Protein AF-A0A848KHQ2-F1 (afdb_monomer_lite)

Organism: NCBI:txid2584121

Foldseek 3Di:
DDDDDPVVVVVVVVVVVQCVQCLLQCNDDDPVVLVVLVLSLVSNQCVQLLVLLVVDDLVLLLVLLLVLLCVLCVVLVNCPDPQCVQQSVCSVVVHQGDPPLNDLVRLVVVVVVVPVPDDPDPADPPDDDDPVLFRPLQPDDDNSSSLSSQSSVQSNPPRSSSSNSSNLVSSLNSCGRCSVVVSVVSCVVSVGD

Structure (mmCIF, N/CA/C/O backbone):
data_AF-A0A848KHQ2-F1
#
_entry.id   AF-A0A848KHQ2-F1
#
loop_
_atom_site.group_PDB
_atom_site.id
_atom_site.type_symbol
_atom_site.label_atom_id
_atom_site.label_alt_id
_atom_site.label_comp_id
_atom_site.label_asym_id
_atom_site.label_entity_id
_atom_site.label_seq_id
_atom_site.pdbx_PDB_ins_code
_atom_site.Cartn_x
_atom_site.Cartn_y
_atom_site.Cartn_z
_atom_site.occupancy
_atom_site.B_iso_or_equiv
_atom_site.auth_seq_id
_atom_site.auth_comp_id
_atom_site.auth_asym_id
_atom_site.auth_atom_id
_atom_site.pdbx_PDB_model_num
ATOM 1 N N . MET A 1 1 ? -36.680 37.387 29.380 1.00 43.09 1 MET A N 1
ATOM 2 C CA . MET A 1 1 ? -37.104 36.031 28.967 1.00 43.09 1 MET A CA 1
ATOM 3 C C . MET A 1 1 ? -36.350 35.675 27.693 1.00 43.09 1 MET A C 1
ATOM 5 O O . MET A 1 1 ? -36.803 36.026 26.616 1.00 43.09 1 MET A O 1
ATOM 9 N N . GLY A 1 2 ? -35.156 35.090 27.813 1.00 53.41 2 GLY A N 1
ATOM 10 C CA . GLY A 1 2 ? -34.317 34.770 26.655 1.00 53.41 2 GLY A CA 1
ATOM 11 C C . GLY A 1 2 ? -32.887 34.429 27.054 1.00 53.41 2 GLY A C 1
ATOM 12 O O . GLY A 1 2 ? -32.019 35.261 26.874 1.00 53.41 2 GLY A O 1
ATOM 13 N N . GLU A 1 3 ? -32.649 33.242 27.623 1.00 48.84 3 GLU A N 1
ATOM 14 C CA . GLU A 1 3 ? -31.270 32.810 27.939 1.00 48.84 3 GLU A CA 1
ATOM 15 C C . GLU A 1 3 ? -31.069 31.280 27.998 1.00 48.84 3 GLU A C 1
ATOM 17 O O . GLU A 1 3 ? -30.167 30.778 28.654 1.00 48.84 3 GLU A O 1
ATOM 22 N N . HIS A 1 4 ? -31.893 30.496 27.289 1.00 51.88 4 HIS A N 1
ATOM 23 C CA . HIS A 1 4 ? -31.751 29.026 27.259 1.00 51.88 4 HIS A CA 1
ATOM 24 C C . HIS A 1 4 ? -31.612 28.414 25.853 1.00 51.88 4 HIS A C 1
ATOM 26 O O . HIS A 1 4 ? -31.552 27.196 25.715 1.00 51.88 4 HIS A O 1
ATOM 32 N N . ALA A 1 5 ? -31.524 29.227 24.793 1.00 56.41 5 ALA A N 1
ATOM 33 C CA . ALA A 1 5 ? -31.551 28.736 23.408 1.00 56.41 5 ALA A CA 1
ATOM 34 C C . ALA A 1 5 ? -30.165 28.504 22.760 1.00 56.41 5 ALA A C 1
ATOM 36 O O . ALA A 1 5 ? -30.093 27.927 21.676 1.00 56.41 5 ALA A O 1
ATOM 37 N N . GLU A 1 6 ? -29.064 28.944 23.377 1.00 54.50 6 GLU A N 1
ATOM 38 C CA . GLU A 1 6 ? -27.699 28.806 22.833 1.00 54.50 6 GLU A CA 1
ATOM 39 C C . GLU A 1 6 ? -26.981 27.472 23.126 1.00 54.50 6 GLU A C 1
ATOM 41 O O . GLU A 1 6 ? -26.401 26.920 22.184 1.00 54.50 6 GLU A O 1
ATOM 46 N N . PRO A 1 7 ? -27.040 26.861 24.330 1.00 58.19 7 PRO A N 1
ATOM 47 C CA . PRO A 1 7 ? -26.297 25.620 24.588 1.00 58.19 7 PRO A CA 1
ATOM 48 C C . PRO A 1 7 ? -26.849 24.421 23.799 1.00 58.19 7 PRO A C 1
ATOM 50 O O . PRO A 1 7 ? -26.082 23.569 23.353 1.00 58.19 7 PRO A O 1
ATOM 53 N N . ALA A 1 8 ? -28.164 24.389 23.555 1.00 63.47 8 ALA A N 1
ATOM 54 C CA . ALA A 1 8 ? -28.823 23.334 22.783 1.00 63.47 8 ALA A CA 1
ATOM 55 C C . ALA A 1 8 ? -28.500 23.390 21.278 1.00 63.47 8 ALA A C 1
ATOM 57 O O . ALA A 1 8 ? -28.444 22.357 20.618 1.00 63.47 8 ALA A O 1
ATOM 58 N N . ARG A 1 9 ? -28.248 24.583 20.719 1.00 62.44 9 ARG A N 1
ATOM 59 C CA . ARG A 1 9 ? -27.838 24.716 19.310 1.00 62.44 9 ARG A CA 1
ATOM 60 C C . ARG A 1 9 ? -26.386 24.297 19.114 1.00 62.44 9 ARG A C 1
ATOM 62 O O . ARG A 1 9 ? -26.091 23.585 18.161 1.00 62.44 9 ARG A O 1
ATOM 69 N N . ILE A 1 10 ? -25.488 24.685 20.023 1.00 69.56 10 ILE A N 1
ATOM 70 C CA . ILE A 1 10 ? -24.070 24.290 19.966 1.00 69.56 10 ILE A CA 1
ATOM 71 C C . ILE A 1 10 ? -23.919 22.770 20.131 1.00 69.56 10 ILE A C 1
ATOM 73 O O . ILE A 1 10 ? -23.110 22.163 19.426 1.00 69.56 10 ILE A O 1
ATOM 77 N N . SER A 1 11 ? -24.705 22.136 21.011 1.00 73.19 11 SER A N 1
ATOM 78 C CA . SER A 1 11 ? -24.683 20.676 21.169 1.00 73.19 11 SER A CA 1
ATOM 79 C C . SER A 1 11 ? -25.210 19.944 19.930 1.00 73.19 11 SER A C 1
ATOM 81 O O . SER A 1 11 ? -24.589 18.969 19.511 1.00 73.19 11 SER A O 1
ATOM 83 N N . ASP A 1 12 ? -26.270 20.443 19.285 1.00 81.06 12 ASP A N 1
ATOM 84 C CA . ASP A 1 12 ? -26.815 19.867 18.047 1.00 81.06 12 ASP A CA 1
ATOM 85 C C . ASP A 1 12 ? -25.842 20.029 16.863 1.00 81.06 12 ASP A C 1
ATOM 87 O O . ASP A 1 12 ? -25.603 19.085 16.111 1.00 81.06 12 ASP A O 1
ATOM 91 N N . PHE A 1 13 ? -25.168 21.180 16.734 1.00 69.25 13 PHE A N 1
ATOM 92 C CA . PHE A 1 13 ? -24.109 21.354 15.731 1.00 69.25 13 PHE A CA 1
ATOM 93 C C . PHE A 1 13 ? -22.936 20.397 15.950 1.00 69.25 13 PHE A C 1
ATOM 95 O O . PHE A 1 13 ? -22.465 19.791 14.987 1.00 69.25 13 PHE A O 1
ATOM 102 N N . ARG A 1 14 ? -22.487 20.220 17.198 1.00 78.31 14 ARG A N 1
ATOM 103 C CA . ARG A 1 14 ? -21.423 19.261 17.536 1.00 78.31 14 ARG A CA 1
ATOM 104 C C . ARG A 1 14 ? -21.853 17.822 17.267 1.00 78.31 14 ARG A C 1
ATOM 106 O O . ARG A 1 14 ? -21.082 17.070 16.683 1.00 78.31 14 ARG A O 1
ATOM 113 N N . ALA A 1 15 ? -23.084 17.457 17.617 1.00 78.69 15 ALA A N 1
ATOM 114 C CA . ALA A 1 15 ? -23.627 16.128 17.351 1.00 78.69 15 ALA A CA 1
ATOM 115 C C . ALA A 1 15 ? -23.717 15.841 15.844 1.00 78.69 15 ALA A C 1
ATOM 117 O O . ALA A 1 15 ? -23.312 14.771 15.390 1.00 78.69 15 ALA A O 1
ATOM 118 N N . ARG A 1 16 ? -24.176 16.814 15.046 1.00 79.88 16 ARG A N 1
ATOM 119 C CA . ARG A 1 16 ? -24.225 16.706 13.579 1.00 79.88 16 ARG A CA 1
ATOM 120 C C . ARG A 1 16 ? -22.834 16.665 12.953 1.00 79.88 16 ARG A C 1
ATOM 122 O O . ARG A 1 16 ? -22.634 15.916 12.000 1.00 79.88 16 ARG A O 1
ATOM 129 N N . ALA A 1 17 ? -21.882 17.440 13.470 1.00 75.75 17 ALA A N 1
ATOM 130 C CA . ALA A 1 17 ? -20.492 17.401 13.026 1.00 75.75 17 ALA A CA 1
ATOM 131 C C . ALA A 1 17 ? -19.865 16.029 13.308 1.00 75.75 17 ALA A C 1
ATOM 133 O O . ALA A 1 17 ? -19.363 15.403 12.382 1.00 75.75 17 ALA A O 1
ATOM 134 N N . ALA A 1 18 ? -20.015 15.507 14.529 1.00 76.38 18 ALA A N 1
ATOM 135 C CA . ALA A 1 18 ? -19.530 14.180 14.904 1.00 76.38 18 ALA A CA 1
ATOM 136 C C . ALA A 1 18 ? -20.212 13.054 14.106 1.00 76.38 18 ALA A C 1
ATOM 138 O O . ALA A 1 18 ? -19.581 12.066 13.745 1.00 76.38 18 ALA A O 1
ATOM 139 N N . ALA A 1 19 ? -21.506 13.184 13.794 1.00 78.94 19 ALA A N 1
ATOM 140 C CA . ALA A 1 19 ? -22.206 12.226 12.938 1.00 78.94 19 ALA A CA 1
ATOM 141 C C . ALA A 1 19 ? -21.676 12.243 11.495 1.00 78.94 19 ALA A C 1
ATOM 143 O O . ALA A 1 19 ? -21.470 11.182 10.910 1.00 78.94 19 ALA A O 1
ATOM 144 N N . ARG A 1 20 ? -21.417 13.431 10.931 1.00 78.19 20 ARG A N 1
ATOM 145 C CA . ARG A 1 20 ? -20.797 13.574 9.602 1.00 78.19 20 ARG A CA 1
ATOM 146 C C . ARG A 1 20 ? -19.378 13.028 9.578 1.00 78.19 20 ARG A C 1
ATOM 148 O O . ARG A 1 20 ? -19.001 12.380 8.610 1.00 78.19 20 ARG A O 1
ATOM 155 N N . GLU A 1 21 ? -18.617 13.277 10.635 1.00 80.06 21 GLU A N 1
ATOM 156 C CA . GLU A 1 21 ? -17.250 12.792 10.756 1.00 80.06 21 GLU A CA 1
ATOM 157 C C . GLU A 1 21 ? -17.229 11.265 10.819 1.00 80.06 21 GLU A C 1
ATOM 159 O O . GLU A 1 21 ? -16.597 10.643 9.974 1.00 80.06 21 GLU A O 1
ATOM 164 N N . ARG A 1 22 ? -18.027 10.641 11.695 1.00 82.19 22 ARG A N 1
ATOM 165 C CA . ARG A 1 22 ? -18.172 9.175 11.719 1.00 82.19 22 ARG A CA 1
ATOM 166 C C . ARG A 1 22 ? -18.609 8.617 10.368 1.00 82.19 22 ARG A C 1
ATOM 168 O O . ARG A 1 22 ? -18.031 7.643 9.903 1.00 82.19 22 ARG A O 1
ATOM 175 N N . ALA A 1 23 ? -19.568 9.251 9.692 1.00 80.31 23 ALA A N 1
ATOM 176 C CA . ALA A 1 23 ? -19.987 8.829 8.355 1.00 80.31 23 ALA A CA 1
ATOM 177 C C . ALA A 1 23 ? -18.839 8.886 7.327 1.00 80.31 23 ALA A C 1
ATOM 179 O O . ALA A 1 23 ? -18.709 7.974 6.513 1.00 80.31 23 ALA A O 1
ATOM 180 N N . ALA A 1 24 ? -17.972 9.901 7.391 1.00 83.31 24 ALA A N 1
ATOM 181 C CA . ALA A 1 24 ? -16.784 10.006 6.540 1.00 83.31 24 ALA A CA 1
ATOM 182 C C . ALA A 1 24 ? -15.707 8.948 6.856 1.00 83.31 24 ALA A C 1
ATOM 184 O O . ALA A 1 24 ? -14.841 8.699 6.028 1.00 83.31 24 ALA A O 1
ATOM 185 N N . TRP A 1 25 ? -15.774 8.311 8.026 1.00 87.25 25 TRP A N 1
ATOM 186 C CA . TRP A 1 25 ? -14.885 7.229 8.467 1.00 87.25 25 TRP A CA 1
ATOM 187 C C . TRP A 1 25 ? -15.542 5.841 8.404 1.00 87.25 25 TRP A C 1
ATO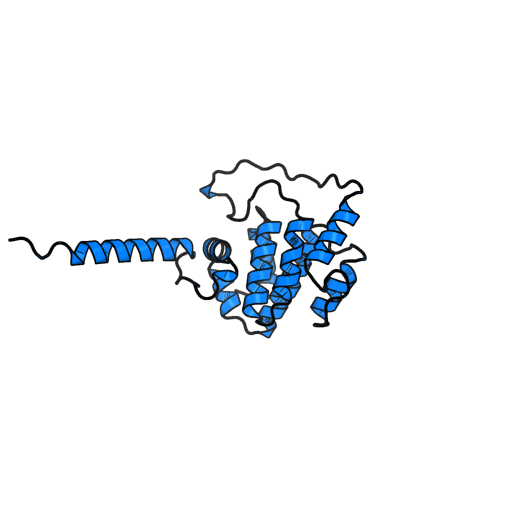M 189 O O . TRP A 1 25 ? -15.118 4.926 9.111 1.00 87.25 25 TRP A O 1
ATOM 199 N N . GLY A 1 26 ? -16.592 5.682 7.590 1.00 84.00 26 GLY A N 1
ATOM 200 C CA . GLY A 1 26 ? -17.283 4.399 7.411 1.00 84.00 26 GLY A CA 1
ATOM 201 C C . GLY A 1 26 ? -18.193 4.008 8.581 1.00 84.00 26 GLY A C 1
ATOM 202 O O . GLY A 1 26 ? -18.521 2.841 8.749 1.00 84.00 26 GLY A O 1
ATOM 203 N N . GLY A 1 27 ? -18.594 4.973 9.414 1.00 83.19 27 GLY A N 1
ATOM 204 C CA . GLY A 1 27 ? -19.487 4.787 10.564 1.00 83.19 27 GLY A CA 1
ATOM 205 C C . GLY A 1 27 ? -18.777 4.549 11.901 1.00 83.19 27 GLY A C 1
ATOM 206 O O . GLY A 1 27 ? -19.425 4.647 12.945 1.00 83.19 27 GLY A O 1
ATOM 207 N N . GLY A 1 28 ? -17.467 4.284 11.883 1.00 82.62 28 GLY A N 1
ATOM 208 C CA . GLY A 1 28 ? -16.641 4.087 13.077 1.00 82.62 28 GLY A CA 1
ATOM 209 C C . GLY A 1 28 ? -16.068 5.380 13.662 1.00 82.62 28 GLY A C 1
ATOM 210 O O . GLY A 1 28 ? -16.256 6.473 13.121 1.00 82.62 28 GLY A O 1
ATOM 211 N N . GLU A 1 29 ? -15.337 5.248 14.772 1.00 84.50 29 GLU A N 1
ATOM 212 C CA . GLU A 1 29 ? -14.581 6.363 15.351 1.00 84.50 29 GLU A CA 1
ATOM 213 C C . GLU A 1 29 ? -13.499 6.862 14.366 1.00 84.50 29 GLU A C 1
ATOM 215 O O . GLU A 1 29 ? -12.837 6.045 13.702 1.00 84.50 29 GLU A O 1
ATOM 220 N N . PRO A 1 30 ? -13.303 8.189 14.255 1.00 84.06 30 PRO A N 1
ATOM 221 C CA . PRO A 1 30 ? -12.270 8.776 13.408 1.00 84.06 30 PRO A CA 1
ATOM 222 C C . PRO A 1 30 ? -10.858 8.309 13.780 1.00 84.06 30 PRO A C 1
ATOM 224 O O . PRO A 1 30 ? -10.426 8.435 14.925 1.00 84.06 30 PRO A O 1
ATOM 227 N N . LEU A 1 31 ? -10.089 7.834 12.797 1.00 86.56 31 LEU A N 1
ATOM 228 C CA . LEU A 1 31 ? -8.701 7.396 12.996 1.00 86.56 31 LEU A CA 1
ATOM 229 C C . LEU A 1 31 ? -7.729 8.561 12.762 1.00 86.56 31 LEU A C 1
ATOM 231 O O . LEU A 1 31 ? -6.826 8.494 11.932 1.00 86.56 31 LEU A O 1
ATOM 235 N N . THR A 1 32 ? -7.924 9.660 13.492 1.00 83.25 32 THR A N 1
ATOM 236 C CA . THR A 1 32 ? -7.225 10.937 13.248 1.00 83.25 32 THR A CA 1
ATOM 237 C C . THR A 1 32 ? -5.710 10.875 13.440 1.00 83.25 32 THR A C 1
ATOM 239 O O . THR A 1 32 ? -4.982 11.638 12.809 1.00 83.25 32 THR A O 1
ATOM 242 N N . HIS A 1 33 ? -5.221 9.938 14.255 1.00 82.88 33 HIS A N 1
ATOM 243 C CA . HIS A 1 33 ? -3.792 9.666 14.437 1.00 82.88 33 HIS A CA 1
ATOM 244 C C . HIS A 1 33 ? -3.110 9.079 13.185 1.00 82.88 33 HIS A C 1
ATOM 246 O O . HIS A 1 33 ? -1.887 8.998 13.156 1.00 82.88 33 HIS A O 1
ATOM 252 N N . LEU A 1 34 ? -3.885 8.698 12.160 1.00 86.31 34 LEU A N 1
ATOM 253 C CA . LEU A 1 34 ? -3.417 8.193 10.862 1.00 86.31 34 LEU A CA 1
ATOM 254 C C . LEU A 1 34 ? -3.749 9.157 9.706 1.00 86.31 34 LEU A C 1
ATOM 256 O O . LEU A 1 34 ? -3.678 8.780 8.536 1.00 86.31 34 LEU A O 1
ATOM 260 N N . ASN A 1 35 ? -4.149 10.399 10.007 1.00 84.00 35 ASN A N 1
ATOM 261 C CA . ASN A 1 35 ? -4.546 11.383 8.991 1.00 84.00 35 ASN A CA 1
ATOM 262 C C . ASN A 1 35 ? -3.429 11.712 7.998 1.00 84.00 35 ASN A C 1
ATOM 264 O O . ASN A 1 35 ? -3.707 12.011 6.839 1.00 84.00 35 ASN A O 1
ATOM 268 N N . ASP A 1 36 ? -2.178 11.652 8.438 1.00 86.69 36 ASP A N 1
ATOM 269 C CA . ASP A 1 36 ? -1.008 11.903 7.604 1.00 86.69 36 ASP A CA 1
ATOM 270 C C . ASP A 1 36 ? -0.817 10.840 6.508 1.00 86.69 36 ASP A C 1
ATOM 272 O O . ASP A 1 36 ? -0.241 11.138 5.465 1.00 86.69 36 ASP A O 1
ATOM 276 N N . LEU A 1 37 ? -1.373 9.637 6.695 1.00 86.88 37 LEU A N 1
ATOM 277 C CA . LEU A 1 37 ? -1.420 8.585 5.675 1.00 86.88 37 LEU A CA 1
ATOM 278 C C . LEU A 1 37 ? -2.572 8.762 4.672 1.00 86.88 37 LEU A C 1
ATOM 280 O O . LEU A 1 37 ? -2.641 8.036 3.681 1.00 86.88 37 LEU A O 1
ATOM 284 N N . GLY A 1 38 ? -3.509 9.682 4.926 1.00 88.50 38 GLY A N 1
ATOM 285 C CA . GLY A 1 38 ? -4.647 9.925 4.038 1.00 88.50 38 GLY A CA 1
ATOM 286 C C . GLY A 1 38 ? -5.595 8.728 3.887 1.00 88.50 38 GLY A C 1
ATOM 287 O O . GLY A 1 38 ? -6.237 8.596 2.850 1.00 88.50 38 GLY A O 1
ATOM 288 N N . ILE A 1 39 ? -5.704 7.860 4.900 1.00 91.50 39 ILE A N 1
ATOM 289 C CA . ILE A 1 39 ? -6.462 6.591 4.841 1.00 91.50 39 ILE A CA 1
ATOM 290 C C . ILE A 1 39 ? -7.985 6.747 4.970 1.00 91.50 39 ILE A C 1
ATOM 292 O O . ILE A 1 39 ? -8.709 5.754 4.971 1.00 91.50 39 ILE A O 1
ATOM 296 N N . GLN A 1 40 ? -8.507 7.968 5.100 1.00 90.94 40 GLN A N 1
ATOM 297 C CA . GLN A 1 40 ? -9.950 8.185 5.247 1.00 90.94 40 GLN A CA 1
ATOM 298 C C . GLN A 1 40 ? -10.778 7.542 4.113 1.00 90.94 40 GLN A C 1
ATOM 300 O O . GLN A 1 40 ? -11.769 6.884 4.432 1.00 90.94 40 GLN A O 1
ATOM 305 N N . PRO A 1 41 ? -10.394 7.629 2.819 1.00 91.38 41 PRO A N 1
ATOM 306 C CA . PRO A 1 41 ? -11.114 6.942 1.747 1.00 91.38 41 PRO A CA 1
ATOM 307 C C . PRO A 1 41 ? -11.141 5.422 1.923 1.00 91.38 41 PRO A C 1
ATOM 309 O O . PRO A 1 41 ? -12.130 4.789 1.569 1.00 91.38 41 PRO A O 1
ATOM 312 N N . LEU A 1 42 ? -10.084 4.842 2.500 1.00 92.62 42 LEU A N 1
ATOM 313 C CA . LEU A 1 42 ? -10.004 3.415 2.801 1.00 92.62 42 LEU A CA 1
ATOM 314 C C . LEU A 1 42 ? -10.992 3.024 3.901 1.00 92.62 42 LEU A C 1
ATOM 316 O O . LEU A 1 42 ? -11.759 2.086 3.714 1.00 92.62 42 LEU A O 1
ATOM 320 N N . ALA A 1 43 ? -11.032 3.784 4.998 1.00 92.19 43 ALA A N 1
ATOM 321 C CA . ALA A 1 43 ? -11.979 3.549 6.087 1.00 92.19 43 ALA A CA 1
ATOM 322 C C . ALA A 1 43 ? -13.436 3.777 5.657 1.00 92.19 43 ALA A C 1
ATOM 324 O O . ALA A 1 43 ? -14.327 3.063 6.104 1.00 92.19 43 ALA A O 1
ATOM 325 N N . TRP A 1 44 ? -13.685 4.751 4.778 1.00 90.50 44 TRP A N 1
ATOM 326 C CA . TRP A 1 44 ? -15.008 4.965 4.197 1.00 90.50 44 TRP A CA 1
ATOM 327 C C . TRP A 1 44 ? -15.442 3.808 3.291 1.00 90.50 44 TRP A C 1
ATOM 329 O O . TRP A 1 44 ? -16.601 3.404 3.325 1.00 90.50 44 TRP A O 1
ATOM 339 N N . PHE A 1 45 ? -14.517 3.280 2.488 1.00 91.62 45 PHE A N 1
ATOM 340 C CA . PHE A 1 45 ? -14.791 2.213 1.529 1.00 91.62 45 PHE A CA 1
ATOM 341 C C . PHE A 1 45 ? -14.954 0.842 2.184 1.00 91.62 45 PHE A C 1
ATOM 343 O O . PHE A 1 45 ? -15.819 0.067 1.785 1.00 91.62 45 PHE A O 1
ATOM 350 N N . ASP A 1 46 ? -14.101 0.535 3.159 1.00 93.06 46 ASP A N 1
ATOM 351 C CA . ASP A 1 46 ? -13.999 -0.788 3.761 1.00 93.06 46 ASP A CA 1
ATOM 352 C C . ASP A 1 46 ? -13.518 -0.689 5.213 1.00 93.06 46 ASP A C 1
ATOM 354 O O . ASP A 1 46 ? -12.354 -0.935 5.545 1.00 93.06 46 ASP A O 1
ATOM 358 N N . ARG A 1 47 ? -14.434 -0.265 6.090 1.00 92.31 47 ARG A N 1
ATOM 359 C CA . ARG A 1 47 ? -14.123 -0.030 7.502 1.00 92.31 47 ARG A CA 1
ATOM 360 C C . ARG A 1 47 ? -13.679 -1.298 8.225 1.00 92.31 47 ARG A C 1
ATOM 362 O O . ARG A 1 47 ? -12.723 -1.251 8.991 1.00 92.31 47 ARG A O 1
ATOM 369 N N . GLU A 1 48 ? -14.358 -2.407 7.960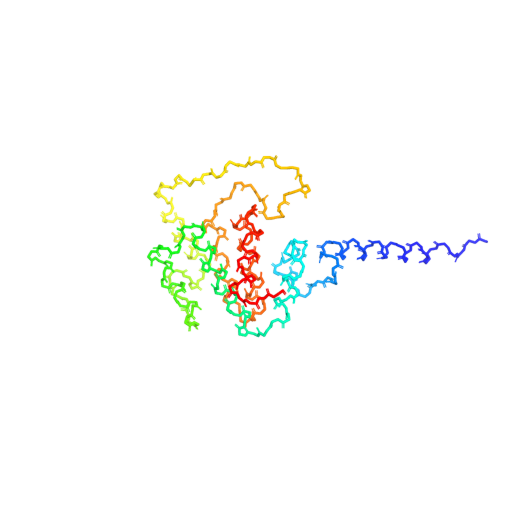 1.00 93.38 48 GLU A N 1
ATOM 370 C CA . GLU A 1 48 ? -14.077 -3.700 8.585 1.00 93.38 48 GLU A CA 1
ATOM 371 C C . GLU A 1 48 ? -12.648 -4.155 8.283 1.00 93.38 48 GLU A C 1
ATOM 373 O O . GLU A 1 48 ? -11.917 -4.510 9.205 1.00 93.38 48 GLU A O 1
ATOM 378 N N . LEU A 1 49 ? -12.199 -4.032 7.027 1.00 95.44 49 LEU A N 1
ATOM 379 C CA . LEU A 1 49 ? -10.818 -4.355 6.677 1.00 95.44 49 LEU A CA 1
ATOM 380 C C . LEU A 1 49 ? -9.815 -3.471 7.422 1.00 95.44 49 LEU A C 1
ATOM 382 O O . LEU A 1 49 ? -8.806 -3.968 7.916 1.00 95.44 49 LEU A O 1
ATOM 386 N N . VAL A 1 50 ? -10.071 -2.162 7.499 1.00 95.81 50 VAL A N 1
ATOM 387 C CA . VAL A 1 50 ? -9.176 -1.231 8.203 1.00 95.81 50 VAL A CA 1
ATOM 388 C C . VAL A 1 50 ? -9.067 -1.595 9.682 1.00 95.81 50 VAL A C 1
ATOM 390 O O . VAL A 1 50 ? -7.954 -1.684 10.202 1.00 95.81 50 VAL A O 1
ATOM 393 N N . ASP A 1 51 ? -10.193 -1.855 10.344 1.00 94.81 51 ASP A N 1
ATOM 394 C CA . ASP A 1 51 ? -10.209 -2.259 11.752 1.00 94.81 51 ASP A CA 1
ATOM 395 C C . ASP A 1 51 ? -9.495 -3.605 11.961 1.00 94.81 51 ASP A C 1
ATOM 397 O O . ASP A 1 51 ? -8.723 -3.757 12.911 1.00 94.81 51 ASP A O 1
ATOM 401 N N . ALA A 1 52 ? -9.666 -4.558 11.044 1.00 96.50 52 ALA A N 1
ATOM 402 C CA . ALA A 1 52 ? -8.998 -5.851 11.108 1.00 96.50 52 ALA A CA 1
ATOM 403 C C . ALA A 1 52 ? -7.471 -5.748 10.907 1.00 96.50 52 ALA A C 1
ATOM 405 O O . ALA A 1 52 ? -6.710 -6.455 11.570 1.00 96.50 52 ALA A O 1
ATOM 406 N N . ILE A 1 53 ? -6.996 -4.828 10.056 1.00 97.12 53 ILE A N 1
ATOM 407 C CA . ILE A 1 53 ? -5.561 -4.520 9.907 1.00 97.12 53 ILE A CA 1
ATOM 408 C C . ILE A 1 53 ? -5.007 -3.859 11.178 1.00 97.12 53 ILE A C 1
ATOM 410 O O . ILE A 1 53 ? -3.899 -4.190 11.605 1.00 97.12 53 ILE A O 1
ATOM 414 N N . ILE A 1 54 ? -5.767 -2.955 11.803 1.00 95.56 54 ILE A N 1
ATOM 415 C CA . ILE A 1 54 ? -5.379 -2.311 13.070 1.00 95.56 54 ILE A CA 1
ATOM 416 C C . ILE A 1 54 ? -5.264 -3.345 14.195 1.00 95.56 54 ILE A C 1
ATOM 418 O O . ILE A 1 54 ? -4.328 -3.281 14.989 1.00 95.56 54 ILE A O 1
ATOM 422 N N . ALA A 1 55 ? -6.189 -4.305 14.252 1.00 95.94 55 ALA A N 1
ATOM 423 C CA . ALA A 1 55 ? -6.195 -5.365 15.257 1.00 95.94 55 ALA A CA 1
ATOM 424 C C . ALA A 1 55 ? -5.145 -6.465 15.010 1.00 95.94 55 ALA A C 1
ATOM 426 O O . ALA A 1 55 ? -4.840 -7.237 15.921 1.00 95.94 55 ALA A O 1
ATOM 427 N N . ALA A 1 56 ? -4.611 -6.567 13.790 1.00 97.25 56 ALA A N 1
ATOM 428 C CA . ALA A 1 56 ? -3.596 -7.549 13.438 1.00 97.25 56 ALA A CA 1
ATOM 429 C C . ALA A 1 56 ? -2.272 -7.300 14.177 1.00 97.25 56 ALA A C 1
ATOM 431 O O . ALA A 1 56 ? -1.895 -6.167 14.468 1.00 97.25 56 ALA A O 1
ATOM 432 N N . ASP A 1 57 ? -1.528 -8.374 14.440 1.00 96.94 57 ASP A N 1
ATOM 433 C CA . ASP A 1 57 ? -0.184 -8.257 14.995 1.00 96.94 57 ASP A CA 1
ATOM 434 C C . ASP A 1 57 ? 0.808 -7.613 13.991 1.00 96.94 57 ASP A C 1
ATOM 436 O O . ASP A 1 57 ? 0.577 -7.621 12.772 1.00 96.94 57 ASP A O 1
ATOM 440 N N . PRO A 1 58 ? 1.942 -7.075 14.481 1.00 97.44 58 PRO A N 1
ATOM 441 C CA . PRO A 1 58 ? 2.984 -6.483 13.642 1.00 97.44 58 PRO A CA 1
ATOM 442 C C . PRO A 1 58 ? 3.489 -7.366 12.494 1.00 97.44 58 PRO A C 1
ATOM 444 O O . PRO A 1 58 ? 3.802 -6.860 11.415 1.00 97.44 58 PRO A O 1
ATOM 447 N N . GLU A 1 59 ? 3.592 -8.682 12.693 1.00 96.12 59 GLU A N 1
ATOM 448 C CA . GLU A 1 59 ? 4.104 -9.595 11.666 1.00 96.12 59 GLU A CA 1
ATOM 449 C C . GLU A 1 59 ? 3.114 -9.703 10.503 1.00 96.12 59 GLU A C 1
ATOM 451 O O . GLU A 1 59 ? 3.491 -9.612 9.328 1.00 96.12 59 GLU A O 1
ATOM 456 N N . ARG A 1 60 ? 1.827 -9.829 10.828 1.00 96.81 60 ARG A N 1
ATOM 457 C CA . ARG A 1 60 ? 0.744 -9.858 9.854 1.00 96.81 60 ARG A CA 1
ATOM 458 C C . ARG A 1 60 ? 0.634 -8.528 9.119 1.00 96.81 60 ARG A C 1
ATOM 460 O O . ARG A 1 60 ? 0.533 -8.543 7.896 1.00 96.81 60 ARG A O 1
ATOM 467 N N . GLN A 1 61 ? 0.754 -7.396 9.810 1.00 98.12 61 GLN A N 1
ATOM 468 C CA . GLN A 1 61 ? 0.795 -6.074 9.172 1.00 98.12 61 GLN A CA 1
ATOM 469 C C . GLN A 1 61 ? 1.947 -5.960 8.156 1.00 98.12 61 GLN A C 1
ATOM 471 O O . GLN A 1 61 ? 1.739 -5.539 7.015 1.00 98.12 61 GLN A O 1
ATOM 476 N N . ARG A 1 62 ? 3.149 -6.449 8.497 1.00 97.94 62 ARG A N 1
ATOM 477 C CA . ARG A 1 62 ? 4.265 -6.531 7.535 1.00 97.94 62 ARG A CA 1
ATOM 478 C C . ARG A 1 62 ? 3.960 -7.435 6.352 1.00 97.94 62 ARG A C 1
ATOM 480 O O . ARG A 1 62 ? 4.304 -7.093 5.223 1.00 97.94 62 ARG A O 1
ATOM 487 N N . ARG A 1 63 ? 3.338 -8.588 6.588 1.00 97.44 63 ARG A N 1
ATOM 488 C CA . ARG A 1 63 ? 2.954 -9.521 5.522 1.00 97.44 63 ARG A CA 1
ATOM 489 C C . ARG A 1 63 ? 1.970 -8.879 4.543 1.00 97.44 63 ARG A C 1
ATOM 491 O O . ARG A 1 63 ? 2.180 -8.991 3.338 1.00 97.44 63 ARG A O 1
ATOM 498 N N . ILE A 1 64 ? 0.974 -8.155 5.056 1.00 98.19 64 ILE A N 1
ATOM 499 C CA . ILE A 1 64 ? 0.012 -7.388 4.252 1.00 98.19 64 ILE A CA 1
ATOM 500 C C . ILE A 1 64 ? 0.743 -6.377 3.378 1.00 98.19 64 ILE A C 1
ATOM 502 O O . ILE A 1 64 ? 0.543 -6.378 2.168 1.00 98.19 64 ILE A O 1
ATOM 506 N N . ALA A 1 65 ? 1.620 -5.555 3.965 1.00 98.38 65 ALA A N 1
ATOM 507 C CA . ALA A 1 65 ? 2.355 -4.532 3.225 1.00 98.38 65 ALA A CA 1
ATOM 508 C C . ALA A 1 65 ? 3.122 -5.137 2.033 1.00 98.38 65 ALA A C 1
ATOM 510 O O . ALA A 1 65 ? 2.989 -4.670 0.904 1.00 98.38 65 ALA A O 1
ATOM 511 N N . ARG A 1 66 ? 3.853 -6.240 2.254 1.00 98.00 66 ARG A N 1
ATOM 512 C CA . ARG A 1 66 ? 4.602 -6.940 1.192 1.00 98.00 66 ARG A CA 1
ATOM 513 C C . ARG A 1 66 ? 3.691 -7.528 0.119 1.00 98.00 66 ARG A C 1
ATOM 515 O O . ARG A 1 66 ? 3.947 -7.356 -1.075 1.00 98.00 66 ARG A O 1
ATOM 522 N N . TRP A 1 67 ? 2.627 -8.213 0.539 1.00 98.00 67 TRP A N 1
ATOM 523 C CA . TRP A 1 67 ? 1.671 -8.835 -0.373 1.00 98.00 67 TRP A CA 1
ATOM 524 C C . TRP A 1 67 ? 0.990 -7.786 -1.259 1.00 98.00 67 TRP A C 1
ATOM 526 O O . TRP A 1 67 ? 0.980 -7.921 -2.485 1.00 98.00 67 TRP A O 1
ATOM 536 N N . VAL A 1 68 ? 0.511 -6.695 -0.656 1.00 98.12 68 VAL A N 1
ATOM 537 C CA . VAL A 1 68 ? -0.138 -5.583 -1.357 1.00 98.12 68 VAL A CA 1
ATOM 538 C C . VAL A 1 68 ? 0.813 -4.952 -2.369 1.00 98.12 68 VAL A C 1
ATOM 540 O O . VAL A 1 68 ? 0.434 -4.767 -3.528 1.00 98.12 68 VAL A O 1
ATOM 543 N N . THR A 1 69 ? 2.056 -4.667 -1.971 1.00 98.44 69 THR A N 1
ATOM 544 C CA . THR A 1 69 ? 3.053 -4.071 -2.869 1.00 98.44 69 THR A CA 1
ATOM 545 C C . THR A 1 69 ? 3.329 -4.969 -4.071 1.00 98.44 69 THR A C 1
ATOM 547 O O 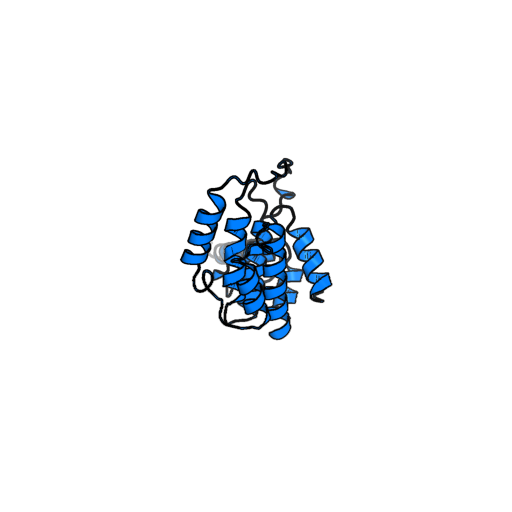. THR A 1 69 ? 3.349 -4.499 -5.206 1.00 98.44 69 THR A O 1
ATOM 550 N N . ARG A 1 70 ? 3.448 -6.284 -3.886 1.00 97.12 70 ARG A N 1
ATOM 551 C CA . ARG A 1 70 ? 3.581 -7.206 -5.025 1.00 97.12 70 ARG A CA 1
ATOM 552 C C . ARG A 1 70 ? 2.365 -7.205 -5.927 1.00 97.12 70 ARG A C 1
ATOM 554 O O . ARG A 1 70 ? 2.505 -7.161 -7.150 1.00 97.12 70 ARG A O 1
ATOM 561 N N . ARG A 1 71 ? 1.178 -7.238 -5.326 1.00 97.44 71 ARG A N 1
ATOM 562 C CA . ARG A 1 71 ? -0.086 -7.282 -6.057 1.00 97.44 71 ARG A CA 1
ATOM 563 C C . ARG A 1 71 ? -0.255 -6.040 -6.930 1.00 97.44 71 ARG A C 1
ATOM 565 O O . ARG A 1 71 ? -0.579 -6.176 -8.108 1.00 97.44 71 ARG A O 1
ATOM 572 N N . VAL A 1 72 ? 0.041 -4.850 -6.401 1.00 96.69 72 VAL A N 1
ATOM 573 C CA . VAL A 1 72 ? -0.049 -3.599 -7.168 1.00 96.69 72 VAL A CA 1
ATOM 574 C C . VAL A 1 72 ? 1.037 -3.473 -8.232 1.00 96.69 72 VAL A C 1
ATOM 576 O O . VAL A 1 72 ? 0.741 -3.035 -9.342 1.00 96.69 72 VAL A O 1
ATOM 579 N N . PHE A 1 73 ? 2.263 -3.922 -7.963 1.00 97.00 73 PHE A N 1
ATOM 580 C CA . PHE A 1 73 ? 3.315 -3.941 -8.981 1.00 97.00 73 PHE A CA 1
ATOM 581 C C . PHE A 1 73 ? 3.000 -4.916 -10.122 1.00 97.00 73 PHE A C 1
ATOM 583 O O . PHE A 1 73 ? 3.285 -4.609 -11.279 1.00 97.00 73 PHE A O 1
ATOM 590 N N . GLY A 1 74 ? 2.379 -6.061 -9.827 1.00 95.69 74 GLY A N 1
ATOM 591 C CA . GLY A 1 74 ? 1.870 -6.981 -10.847 1.00 95.69 74 GLY A CA 1
ATOM 592 C C . GLY A 1 74 ? 0.756 -6.342 -11.675 1.00 95.69 74 GLY A C 1
ATOM 593 O O . GLY A 1 74 ? 0.835 -6.311 -12.901 1.00 95.69 74 GLY A O 1
ATOM 594 N N . TRP A 1 75 ? -0.234 -5.744 -11.007 1.00 93.56 75 TRP A N 1
ATOM 595 C CA . TRP A 1 75 ? -1.350 -5.047 -11.657 1.00 93.56 75 TRP A CA 1
ATOM 596 C C . TRP A 1 75 ? -0.903 -3.882 -12.554 1.00 93.56 75 TRP A C 1
ATOM 598 O O . TRP A 1 75 ? -1.476 -3.644 -13.617 1.00 93.56 75 TRP A O 1
ATOM 608 N N . ALA A 1 76 ? 0.144 -3.165 -12.149 1.00 92.50 76 ALA A N 1
ATOM 609 C CA . ALA A 1 76 ? 0.711 -2.049 -12.897 1.00 92.50 76 ALA A CA 1
ATOM 610 C C . ALA A 1 76 ? 1.711 -2.469 -13.993 1.00 92.50 76 ALA A C 1
ATOM 612 O O . ALA A 1 76 ? 2.292 -1.597 -14.636 1.00 92.50 76 ALA A O 1
ATOM 613 N N . GLY A 1 77 ? 1.956 -3.771 -14.201 1.00 92.69 77 GLY A N 1
ATOM 614 C CA . GLY A 1 77 ? 2.931 -4.251 -15.191 1.00 92.69 77 GLY A CA 1
ATOM 615 C C . GLY A 1 77 ? 4.385 -3.883 -14.855 1.00 92.69 77 GLY A C 1
ATOM 616 O O . GLY A 1 77 ? 5.216 -3.704 -15.747 1.00 92.69 77 GLY A O 1
ATOM 617 N N . LEU A 1 78 ? 4.690 -3.712 -13.567 1.00 94.94 78 LEU A N 1
ATOM 618 C CA . LEU A 1 78 ? 6.027 -3.396 -13.065 1.00 94.94 78 LEU A CA 1
ATOM 619 C C . LEU A 1 78 ? 6.773 -4.625 -12.544 1.00 94.94 78 LEU A C 1
ATOM 621 O O . LEU A 1 78 ? 7.998 -4.637 -12.599 1.00 94.94 78 LEU A O 1
ATOM 625 N N . ALA A 1 79 ? 6.062 -5.634 -12.032 1.00 94.00 79 ALA A N 1
ATOM 626 C CA . ALA A 1 79 ? 6.654 -6.729 -11.255 1.00 94.00 79 ALA A CA 1
ATOM 627 C C . ALA A 1 79 ? 7.778 -7.496 -11.974 1.00 94.00 79 ALA A C 1
ATOM 629 O O . ALA A 1 79 ? 8.698 -7.971 -11.315 1.00 94.00 79 ALA A O 1
ATOM 630 N N . GLU A 1 80 ? 7.716 -7.597 -13.302 1.00 91.94 80 GLU A N 1
ATOM 631 C CA . GLU A 1 80 ? 8.684 -8.343 -14.118 1.00 91.94 80 GLU A CA 1
ATOM 632 C C . GLU A 1 80 ? 9.831 -7.477 -14.658 1.00 91.94 80 GLU A C 1
ATOM 634 O O . GLU A 1 80 ? 10.756 -7.992 -15.284 1.00 91.94 80 GLU A O 1
ATOM 639 N N . ARG A 1 81 ? 9.813 -6.160 -14.419 1.00 94.19 81 ARG A N 1
ATOM 640 C CA . ARG A 1 81 ? 10.886 -5.279 -14.892 1.00 94.19 81 ARG A CA 1
ATOM 641 C C . ARG A 1 81 ? 12.179 -5.599 -14.151 1.00 94.19 81 ARG A C 1
ATOM 643 O O . ARG A 1 81 ? 12.196 -5.664 -12.923 1.00 94.19 81 ARG A O 1
ATOM 650 N N . GLU A 1 82 ? 13.284 -5.716 -14.883 1.00 94.69 82 GLU A N 1
ATOM 651 C CA . GLU A 1 82 ? 14.584 -6.126 -14.325 1.00 94.69 82 GLU A CA 1
ATOM 652 C C . GLU A 1 82 ? 15.055 -5.245 -13.160 1.00 94.69 82 GLU A C 1
ATOM 654 O O . GLU A 1 82 ? 15.676 -5.733 -12.223 1.00 94.69 82 GLU A O 1
ATOM 659 N N . TRP A 1 83 ? 14.723 -3.951 -13.188 1.00 94.69 83 TRP A N 1
ATOM 660 C CA . TRP A 1 83 ? 15.074 -2.994 -12.135 1.00 94.69 83 TRP A CA 1
ATOM 661 C C . TRP A 1 83 ? 14.110 -3.010 -10.931 1.00 94.69 83 TRP A C 1
ATOM 663 O O . TRP A 1 83 ? 14.414 -2.417 -9.900 1.00 94.69 83 TRP A O 1
ATOM 673 N N . VAL A 1 84 ? 12.962 -3.686 -11.040 1.00 97.19 84 VAL A N 1
ATOM 674 C CA . VAL A 1 84 ? 11.939 -3.830 -9.986 1.00 97.19 84 VAL A CA 1
ATOM 675 C C . VAL A 1 84 ? 12.070 -5.158 -9.248 1.00 97.19 84 VAL A C 1
ATOM 677 O O . VAL A 1 84 ? 11.963 -5.190 -8.022 1.00 97.19 84 VAL A O 1
ATOM 680 N N . VAL A 1 85 ? 12.309 -6.254 -9.973 1.00 97.25 85 VAL A N 1
ATOM 681 C CA . VAL A 1 85 ? 12.468 -7.603 -9.404 1.00 97.25 85 VAL A CA 1
ATOM 682 C C . VAL A 1 85 ? 13.391 -7.633 -8.173 1.00 97.25 85 VAL A C 1
ATOM 684 O O . VAL A 1 85 ? 12.971 -8.180 -7.149 1.00 97.25 85 VAL A O 1
ATOM 687 N N . PRO A 1 86 ? 14.613 -7.057 -8.195 1.00 97.88 86 PRO A N 1
ATOM 688 C CA . PRO A 1 86 ? 15.488 -7.080 -7.025 1.00 97.88 86 PRO A CA 1
ATOM 689 C C . PRO A 1 86 ? 14.926 -6.270 -5.848 1.00 97.88 86 PRO A C 1
ATOM 691 O O . PRO A 1 86 ? 15.125 -6.665 -4.703 1.00 97.88 86 PRO A O 1
ATOM 694 N N . ALA A 1 87 ? 14.170 -5.199 -6.096 1.00 97.69 87 ALA A N 1
ATOM 695 C CA . ALA A 1 87 ? 13.543 -4.414 -5.037 1.00 97.69 87 ALA A CA 1
ATOM 696 C C . ALA A 1 87 ? 12.396 -5.170 -4.354 1.00 97.69 87 ALA A C 1
ATOM 698 O O . ALA A 1 87 ? 12.332 -5.208 -3.127 1.00 97.69 87 ALA A O 1
ATOM 699 N N . LEU A 1 88 ? 11.534 -5.843 -5.125 1.00 97.88 88 LEU A N 1
ATOM 700 C CA . LEU A 1 88 ? 10.472 -6.689 -4.564 1.00 97.88 88 LEU A CA 1
ATOM 701 C C . LEU A 1 88 ? 11.020 -7.904 -3.803 1.00 97.88 88 LEU A C 1
ATOM 703 O O . LEU A 1 88 ? 10.345 -8.402 -2.906 1.00 97.88 88 LEU A O 1
ATOM 707 N N . ARG A 1 89 ? 12.217 -8.393 -4.153 1.00 97.81 89 ARG A N 1
ATOM 708 C CA . ARG A 1 89 ? 12.931 -9.416 -3.370 1.00 97.81 89 ARG A CA 1
ATOM 709 C C . ARG A 1 89 ? 13.480 -8.840 -2.067 1.00 97.81 89 ARG A C 1
ATOM 711 O O . ARG A 1 89 ? 13.209 -9.395 -1.014 1.00 97.81 89 ARG A O 1
ATOM 718 N N . ALA A 1 90 ? 14.154 -7.691 -2.121 1.00 97.31 90 ALA A N 1
ATOM 719 C CA . ALA A 1 90 ? 14.683 -7.036 -0.924 1.00 97.31 90 ALA A CA 1
ATOM 720 C C . ALA A 1 90 ? 13.582 -6.710 0.100 1.00 97.31 90 ALA A C 1
ATOM 722 O O . ALA A 1 90 ? 13.746 -6.982 1.287 1.00 97.31 90 ALA A O 1
ATOM 723 N N . LEU A 1 91 ? 12.430 -6.210 -0.361 1.00 96.69 91 LEU A N 1
ATOM 724 C CA . LEU A 1 91 ? 11.262 -5.960 0.489 1.00 96.69 91 LEU A CA 1
ATOM 725 C C . LEU A 1 91 ? 10.787 -7.234 1.212 1.00 96.69 91 LEU A C 1
ATOM 727 O O . LEU A 1 91 ? 10.414 -7.208 2.387 1.00 96.69 91 LEU A O 1
ATOM 731 N N . ASP A 1 92 ? 10.821 -8.360 0.513 1.00 94.31 92 ASP A N 1
ATOM 732 C CA . ASP A 1 92 ? 10.450 -9.669 1.038 1.00 94.31 92 ASP A CA 1
ATOM 733 C C . ASP A 1 92 ? 11.413 -10.186 2.096 1.00 94.31 92 ASP A C 1
ATOM 735 O O . ASP A 1 92 ? 10.990 -10.602 3.175 1.00 94.31 92 ASP A O 1
ATOM 739 N N . ASP A 1 93 ? 12.702 -10.062 1.810 1.00 94.56 93 ASP A N 1
ATOM 740 C CA . ASP A 1 93 ? 13.775 -10.492 2.698 1.00 94.56 93 ASP A CA 1
ATOM 741 C C . ASP A 1 93 ? 13.945 -9.538 3.896 1.00 94.56 93 ASP A C 1
ATOM 743 O O . ASP A 1 93 ? 14.676 -9.835 4.839 1.00 94.56 93 ASP A O 1
ATOM 747 N N . GLY A 1 94 ? 13.263 -8.383 3.885 1.00 92.62 94 GLY A N 1
ATOM 748 C CA . GLY A 1 94 ? 13.466 -7.314 4.866 1.00 92.62 94 GLY A CA 1
ATOM 749 C C . GLY A 1 94 ? 14.842 -6.652 4.739 1.00 92.62 94 GLY A C 1
ATOM 750 O O . GLY A 1 94 ? 15.349 -6.086 5.707 1.00 92.62 94 GLY A O 1
ATOM 751 N N . ALA A 1 95 ? 15.457 -6.753 3.562 1.00 95.00 95 ALA A N 1
ATOM 752 C CA . ALA A 1 95 ? 16.741 -6.156 3.244 1.00 95.00 95 ALA A CA 1
ATOM 753 C C . ALA A 1 95 ? 16.575 -4.690 2.794 1.00 95.00 95 ALA A C 1
ATOM 755 O O . ALA A 1 95 ? 15.497 -4.297 2.335 1.00 95.00 95 ALA A O 1
ATOM 756 N N . PRO A 1 96 ? 17.639 -3.870 2.879 1.00 95.44 96 PRO A N 1
ATOM 757 C CA . PRO A 1 96 ? 17.630 -2.528 2.307 1.00 95.44 96 PRO A CA 1
ATOM 758 C C . PRO A 1 96 ? 17.275 -2.556 0.809 1.00 95.44 96 PRO A C 1
ATOM 760 O O . PRO A 1 96 ? 17.756 -3.438 0.090 1.00 95.44 96 PRO A O 1
ATOM 763 N N . PRO A 1 97 ? 16.450 -1.613 0.320 1.00 95.69 97 PRO A N 1
ATOM 764 C CA . PRO A 1 97 ? 16.084 -1.567 -1.088 1.00 95.69 97 PRO A CA 1
ATOM 765 C C . PRO A 1 97 ? 17.313 -1.259 -1.962 1.00 95.69 97 PRO A C 1
ATOM 767 O O . PRO A 1 97 ? 18.089 -0.366 -1.623 1.00 95.69 97 PRO A O 1
ATOM 770 N N . PRO A 1 98 ? 17.503 -1.963 -3.091 1.00 96.81 98 PRO A N 1
ATOM 771 C CA . PRO A 1 98 ? 18.574 -1.672 -4.035 1.00 96.81 98 PRO A CA 1
ATOM 772 C C . PRO A 1 98 ? 18.227 -0.450 -4.902 1.00 96.81 98 PRO A C 1
ATOM 774 O O . PRO A 1 98 ? 17.048 -0.098 -5.024 1.00 96.81 98 PRO A O 1
ATOM 777 N N . PRO A 1 99 ? 19.205 0.149 -5.604 1.00 95.25 99 PRO A N 1
ATOM 778 C CA . PRO A 1 99 ? 18.924 1.139 -6.638 1.00 95.25 99 PRO A CA 1
ATOM 779 C C . PRO A 1 99 ? 17.907 0.608 -7.670 1.00 95.25 99 PRO A C 1
ATOM 781 O O . PRO A 1 99 ? 18.005 -0.552 -8.079 1.00 95.25 99 PRO A O 1
ATOM 784 N N . PRO A 1 100 ? 16.940 1.422 -8.132 1.00 96.19 100 PRO A N 1
ATOM 785 C CA . PRO A 1 100 ? 16.726 2.841 -7.821 1.00 96.19 100 PRO A CA 1
ATOM 786 C C . PRO A 1 100 ? 15.771 3.089 -6.634 1.00 96.19 100 PRO A C 1
ATOM 788 O O . PRO A 1 100 ? 15.276 4.196 -6.467 1.00 96.19 100 PRO A O 1
ATOM 791 N N . PHE A 1 101 ? 15.444 2.070 -5.840 1.00 97.44 101 PHE A N 1
ATOM 792 C CA . PHE A 1 101 ? 14.446 2.152 -4.767 1.00 97.44 101 PHE A CA 1
ATOM 793 C C . PHE A 1 101 ? 15.002 2.654 -3.426 1.00 97.44 101 PHE A C 1
ATOM 795 O O . PHE A 1 101 ? 14.288 2.652 -2.427 1.00 97.44 101 PHE A O 1
ATOM 802 N N . GLU A 1 102 ? 16.254 3.111 -3.395 1.00 94.94 102 GLU A N 1
ATOM 803 C CA . GLU A 1 102 ? 16.861 3.749 -2.220 1.00 94.94 102 GLU A CA 1
ATOM 804 C C . GLU A 1 102 ? 16.136 5.048 -1.841 1.00 94.94 102 GLU A C 1
ATOM 806 O O . GLU A 1 102 ? 16.051 5.396 -0.664 1.00 94.94 102 GLU A O 1
ATOM 811 N N . ASN A 1 103 ? 15.574 5.753 -2.829 1.00 94.38 103 ASN A N 1
ATOM 812 C CA . ASN A 1 103 ? 14.711 6.907 -2.614 1.00 94.38 103 ASN A CA 1
ATOM 813 C C . ASN A 1 103 ? 13.620 7.014 -3.704 1.00 94.38 103 ASN A C 1
ATOM 815 O O . ASN A 1 103 ? 13.769 6.462 -4.798 1.00 94.38 103 ASN A O 1
ATOM 819 N N . PRO A 1 104 ? 12.509 7.724 -3.429 1.00 94.38 104 PRO A N 1
ATOM 820 C CA . PRO A 1 104 ? 11.407 7.856 -4.381 1.00 94.38 104 PRO A CA 1
ATOM 821 C C . PRO A 1 104 ? 11.769 8.541 -5.699 1.00 94.38 104 PRO A C 1
ATOM 823 O O . PRO A 1 104 ? 11.270 8.135 -6.752 1.00 94.38 104 PRO A O 1
ATOM 826 N N . ASP A 1 105 ? 12.617 9.568 -5.661 1.00 95.69 105 ASP A N 1
ATOM 827 C CA . ASP A 1 105 ? 12.924 10.385 -6.837 1.00 95.69 105 ASP A CA 1
ATOM 828 C C . ASP A 1 105 ? 13.647 9.575 -7.916 1.00 95.69 105 ASP A C 1
ATOM 830 O O . ASP A 1 105 ? 13.288 9.667 -9.098 1.00 95.69 105 ASP A O 1
ATOM 834 N N . ASP A 1 106 ? 14.581 8.717 -7.509 1.00 96.81 106 ASP A N 1
ATOM 835 C CA . ASP A 1 106 ? 15.313 7.825 -8.405 1.00 96.81 106 ASP A CA 1
ATOM 836 C C . ASP A 1 106 ? 14.408 6.747 -9.005 1.00 96.81 106 ASP A C 1
ATOM 838 O O . ASP A 1 106 ? 14.459 6.499 -10.216 1.00 96.81 106 ASP A O 1
ATOM 842 N N . ALA A 1 107 ? 13.512 6.152 -8.210 1.00 96.19 107 ALA A N 1
ATOM 843 C CA . ALA A 1 107 ? 12.535 5.188 -8.713 1.00 96.19 107 ALA A CA 1
ATOM 844 C C . ALA A 1 107 ? 11.621 5.822 -9.779 1.00 96.19 107 ALA A C 1
ATOM 846 O O . ALA A 1 107 ? 11.389 5.240 -10.846 1.00 96.19 107 ALA A O 1
ATOM 847 N N . PHE A 1 108 ? 11.156 7.055 -9.548 1.00 94.44 108 PHE A N 1
ATOM 848 C CA . PHE A 1 108 ? 10.373 7.795 -10.538 1.00 94.44 108 PHE A CA 1
ATOM 849 C C . PHE A 1 108 ? 11.195 8.216 -11.760 1.00 94.44 108 PHE A C 1
ATOM 851 O O . PHE A 1 108 ? 10.673 8.200 -12.879 1.00 94.44 108 PHE A O 1
ATOM 858 N N . ALA A 1 109 ? 12.460 8.603 -11.585 1.00 94.69 109 ALA A N 1
ATOM 859 C CA . ALA A 1 109 ? 13.353 8.926 -12.694 1.00 94.69 109 ALA A CA 1
ATOM 860 C C . ALA A 1 109 ? 13.590 7.704 -13.585 1.00 94.69 109 ALA A C 1
ATOM 862 O O . ALA A 1 109 ? 13.470 7.808 -14.811 1.00 94.69 109 ALA A O 1
ATOM 863 N N . ARG A 1 110 ? 13.822 6.534 -12.977 1.00 95.12 110 ARG A N 1
ATOM 864 C CA . ARG A 1 110 ? 13.958 5.269 -13.699 1.00 95.12 110 ARG A CA 1
ATOM 865 C C . ARG A 1 110 ? 12.685 4.924 -14.461 1.00 95.12 110 ARG A C 1
ATOM 867 O O . ARG A 1 110 ? 12.775 4.620 -15.647 1.00 95.12 110 ARG A O 1
ATOM 874 N N . LEU A 1 111 ? 11.518 5.033 -13.825 1.00 93.19 111 LEU A N 1
ATOM 875 C CA . LEU A 1 111 ? 10.236 4.768 -14.481 1.00 93.19 111 LEU A CA 1
ATOM 876 C C . LEU A 1 111 ? 10.013 5.663 -15.711 1.00 93.19 111 LEU A C 1
ATOM 878 O O . LEU A 1 111 ? 9.563 5.179 -16.751 1.00 93.19 111 LEU A O 1
ATOM 882 N N . ARG A 1 112 ? 10.340 6.960 -15.615 1.00 91.00 112 ARG A N 1
ATOM 883 C CA . ARG A 1 112 ? 10.232 7.900 -16.746 1.00 91.00 112 ARG A CA 1
ATOM 884 C C . ARG A 1 112 ? 11.163 7.524 -17.896 1.00 91.00 112 ARG A C 1
ATOM 886 O O . ARG A 1 112 ? 10.736 7.563 -19.045 1.00 91.00 112 ARG A O 1
ATOM 893 N N . ALA A 1 113 ? 12.408 7.157 -17.590 1.00 90.31 113 ALA A N 1
ATOM 894 C CA . ALA A 1 113 ? 13.369 6.725 -18.602 1.00 90.31 113 ALA A CA 1
ATOM 895 C C . ALA A 1 113 ? 12.886 5.457 -19.326 1.00 90.31 113 ALA A C 1
ATOM 897 O O . ALA A 1 113 ? 12.938 5.388 -20.551 1.00 90.31 113 ALA A O 1
ATOM 898 N N . ASP A 1 114 ? 12.341 4.502 -18.574 1.00 84.25 114 ASP A N 1
ATOM 899 C CA . ASP A 1 114 ? 11.832 3.225 -19.084 1.00 84.25 114 ASP A CA 1
ATOM 900 C C . ASP A 1 114 ? 10.560 3.392 -19.939 1.00 84.25 114 ASP A C 1
ATOM 902 O O . ASP A 1 114 ? 10.366 2.702 -20.932 1.00 84.25 114 ASP A O 1
ATOM 906 N N . SER A 1 115 ? 9.707 4.363 -19.596 1.00 72.81 115 SER A N 1
ATOM 907 C CA . SER A 1 115 ? 8.441 4.628 -20.303 1.00 72.81 115 SER A CA 1
ATOM 908 C C . SER A 1 115 ? 8.602 5.474 -21.574 1.00 72.81 115 SER A C 1
ATOM 910 O O . SER A 1 115 ? 7.634 5.677 -22.303 1.00 72.81 115 SER A O 1
ATOM 912 N N . SER A 1 116 ? 9.809 5.977 -21.860 1.00 59.00 116 SER A N 1
ATOM 913 C CA . SER A 1 116 ? 10.088 6.764 -23.073 1.00 59.00 116 SER A CA 1
ATOM 914 C C . SER A 1 116 ? 10.064 5.932 -24.369 1.00 59.00 116 SER A C 1
ATOM 916 O O . SER A 1 116 ? 10.030 6.501 -25.460 1.00 59.00 116 SER A O 1
ATOM 918 N N . GLY A 1 117 ? 9.998 4.598 -24.254 1.00 48.22 117 GLY A N 1
A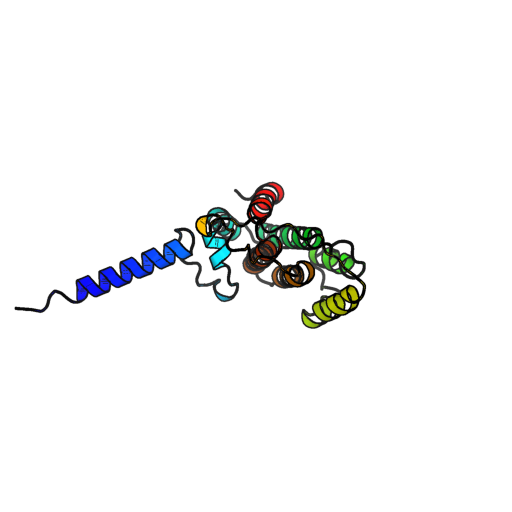TOM 919 C CA . GLY A 1 117 ? 9.681 3.667 -25.336 1.00 48.22 117 GLY A CA 1
ATOM 920 C C . GLY A 1 117 ? 8.254 3.129 -25.205 1.00 48.22 117 GLY A C 1
ATOM 921 O O . GLY A 1 117 ? 8.018 2.184 -24.468 1.00 48.22 117 GLY A O 1
ATOM 922 N N . THR A 1 118 ? 7.309 3.755 -25.906 1.00 49.38 118 THR A N 1
ATOM 923 C CA . THR A 1 118 ? 6.031 3.175 -26.373 1.00 49.38 118 THR A CA 1
ATOM 924 C C . THR A 1 118 ? 5.319 2.202 -25.413 1.00 49.38 118 THR A C 1
ATOM 926 O O . THR A 1 118 ? 5.434 0.986 -25.543 1.00 49.38 118 THR A O 1
ATOM 929 N N . VAL A 1 119 ? 4.476 2.720 -24.513 1.00 47.56 119 VAL A N 1
ATOM 930 C CA . VAL A 1 119 ? 3.460 1.892 -23.839 1.00 47.56 119 VAL A CA 1
ATOM 931 C C . VAL A 1 119 ? 2.076 2.424 -24.187 1.00 47.56 119 VAL A C 1
ATOM 933 O O . VAL A 1 119 ? 1.593 3.389 -23.598 1.00 47.56 119 VAL A O 1
ATOM 936 N N . ASP A 1 120 ? 1.444 1.775 -25.162 1.00 44.72 120 ASP A N 1
ATOM 937 C CA . ASP A 1 120 ? 0.000 1.852 -25.374 1.00 44.72 120 ASP A CA 1
ATOM 938 C C . ASP A 1 120 ? -0.642 0.977 -24.287 1.00 44.72 120 ASP A C 1
ATOM 940 O O . ASP A 1 120 ? -0.782 -0.239 -24.424 1.00 44.72 120 ASP A O 1
ATOM 944 N N . TRP A 1 121 ? -0.865 1.564 -23.108 1.00 48.81 121 TRP A N 1
ATOM 945 C CA . TRP A 1 121 ? -1.414 0.825 -21.974 1.00 48.81 121 TRP A CA 1
ATOM 946 C C . TRP A 1 121 ? -2.867 0.454 -22.292 1.00 48.81 121 TRP A C 1
ATOM 948 O O . TRP A 1 121 ? -3.629 1.352 -22.656 1.00 48.81 121 TRP A O 1
ATOM 958 N N . PRO A 1 122 ? -3.289 -0.821 -22.164 1.00 42.47 122 PRO A N 1
ATOM 959 C CA . PRO A 1 122 ? -4.657 -1.222 -22.458 1.00 42.47 122 PRO A CA 1
ATOM 960 C C . PRO A 1 122 ? -5.620 -0.441 -21.564 1.00 42.47 122 PRO A C 1
ATOM 962 O O . PRO A 1 122 ? -5.779 -0.696 -20.369 1.00 42.47 122 PRO A O 1
ATOM 965 N N . TYR A 1 123 ? -6.239 0.567 -22.168 1.00 48.47 123 TYR A N 1
ATOM 966 C CA . TYR A 1 123 ? -7.219 1.414 -21.524 1.00 48.47 123 TYR A CA 1
ATOM 967 C C . TYR A 1 123 ? -8.461 0.576 -21.229 1.00 48.47 123 TYR A C 1
ATOM 969 O O . TYR A 1 123 ? -9.178 0.164 -22.143 1.00 48.47 123 TYR A O 1
ATOM 977 N N . GLU A 1 124 ? -8.772 0.368 -19.953 1.00 46.28 124 GLU A N 1
ATOM 978 C CA . GLU A 1 124 ? -10.129 -0.024 -19.596 1.00 46.28 124 GLU A CA 1
ATOM 979 C C . GLU A 1 124 ? -11.066 1.135 -19.940 1.00 46.28 124 GLU A C 1
ATOM 981 O O . GLU A 1 124 ? -10.859 2.284 -19.536 1.00 46.28 124 GLU A O 1
ATOM 986 N N . LYS A 1 125 ? -12.101 0.844 -20.732 1.00 43.38 125 LYS A N 1
ATOM 987 C CA . LYS A 1 125 ? -13.165 1.806 -21.015 1.00 43.38 125 LYS A CA 1
ATOM 988 C C . LYS A 1 125 ? -13.824 2.175 -19.689 1.00 43.38 125 LYS A C 1
ATOM 990 O O . LYS A 1 125 ? -14.449 1.325 -19.061 1.00 43.38 125 LYS A O 1
ATOM 995 N N . SER A 1 126 ? -13.713 3.441 -19.284 1.00 47.50 126 SER A N 1
ATOM 996 C CA . SER A 1 126 ? -14.485 3.981 -18.167 1.00 47.50 126 SER A CA 1
ATOM 997 C C . SER A 1 126 ? -15.970 3.771 -18.451 1.00 47.50 126 SER A C 1
ATOM 999 O O . SER A 1 126 ? -16.551 4.436 -19.309 1.00 47.50 126 SER A O 1
ATOM 1001 N N . VAL A 1 127 ? -16.591 2.829 -17.747 1.00 51.56 127 VAL A N 1
ATOM 1002 C CA . VAL A 1 127 ? -18.048 2.734 -17.705 1.00 51.56 127 VAL A CA 1
ATOM 1003 C C . VAL A 1 127 ? -18.512 3.884 -16.823 1.00 51.56 127 VAL A C 1
ATOM 1005 O O . VAL A 1 127 ? -18.128 3.970 -15.658 1.00 51.56 127 VAL A O 1
ATOM 1008 N N . VAL A 1 128 ? -19.299 4.806 -17.377 1.00 53.41 128 VAL A N 1
ATOM 1009 C CA . VAL A 1 128 ? -19.881 5.903 -16.598 1.00 53.41 128 VAL A CA 1
ATOM 1010 C C . VAL A 1 128 ? -20.861 5.295 -15.594 1.00 53.41 128 VAL A C 1
ATOM 1012 O O . VAL A 1 128 ? -21.985 4.958 -15.952 1.00 53.41 128 VAL A O 1
ATOM 1015 N N . ARG A 1 129 ? -20.425 5.135 -14.341 1.00 55.25 129 ARG A N 1
ATOM 1016 C CA . ARG A 1 129 ? -21.293 4.752 -13.218 1.00 55.25 129 ARG A CA 1
ATOM 1017 C C . ARG A 1 129 ? -21.808 5.993 -12.479 1.00 55.25 129 ARG A C 1
ATOM 1019 O O . ARG A 1 129 ? -21.082 7.001 -12.455 1.00 55.25 129 ARG A O 1
ATOM 1026 N N . PRO A 1 130 ? -23.013 5.944 -11.877 1.00 54.97 130 PRO A N 1
ATOM 1027 C CA . PRO A 1 130 ? -23.472 6.948 -10.919 1.00 54.97 130 PRO A CA 1
ATOM 1028 C C . PRO A 1 130 ? -22.435 7.155 -9.810 1.00 54.97 130 PRO A C 1
ATOM 1030 O O . PRO A 1 130 ? -21.787 6.205 -9.383 1.00 54.97 130 PRO A O 1
ATOM 1033 N N . GLN A 1 131 ? -22.265 8.387 -9.325 1.00 53.91 131 GLN A N 1
ATOM 1034 C CA . GLN A 1 131 ? -21.210 8.709 -8.354 1.00 53.91 131 GLN A CA 1
ATOM 1035 C C . GLN A 1 131 ? -21.333 7.935 -7.031 1.00 53.91 131 GLN A C 1
ATOM 1037 O O . GLN A 1 131 ? -20.318 7.634 -6.417 1.00 53.91 131 GLN A O 1
ATOM 1042 N N . ALA A 1 132 ? -22.550 7.553 -6.636 1.00 55.62 132 ALA A N 1
ATOM 1043 C CA . ALA A 1 132 ? -22.792 6.706 -5.467 1.00 55.62 132 ALA A CA 1
ATOM 1044 C C . ALA A 1 132 ? -22.277 5.259 -5.626 1.00 55.62 132 ALA A C 1
ATOM 1046 O O . ALA A 1 132 ? -22.116 4.562 -4.634 1.00 55.62 132 ALA A O 1
ATOM 1047 N N . GLU A 1 133 ? -22.011 4.813 -6.857 1.00 60.03 133 GLU A N 1
ATOM 1048 C CA . GLU A 1 133 ? -21.509 3.468 -7.178 1.00 60.03 133 GLU A CA 1
ATOM 1049 C C . GLU A 1 133 ? -20.022 3.467 -7.556 1.00 60.03 133 GLU A C 1
ATOM 1051 O O . GLU A 1 133 ? -19.456 2.417 -7.873 1.00 60.03 133 GLU A O 1
ATOM 1056 N N . ARG A 1 13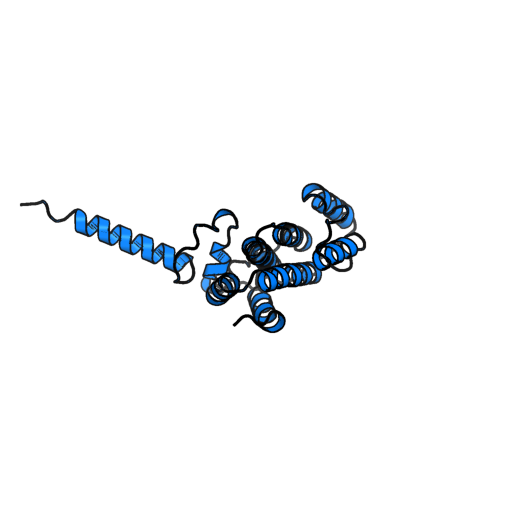4 ? -19.377 4.640 -7.582 1.00 67.88 134 ARG A N 1
ATOM 1057 C CA . ARG A 1 134 ? -17.948 4.730 -7.875 1.00 67.88 134 ARG A CA 1
ATOM 1058 C C . ARG A 1 134 ? -17.160 4.454 -6.608 1.00 67.88 134 ARG A C 1
ATOM 1060 O O . ARG A 1 134 ? -17.374 5.092 -5.581 1.00 67.88 134 ARG A O 1
ATOM 1067 N N . SER A 1 135 ? -16.212 3.529 -6.723 1.00 79.94 135 SER A N 1
ATOM 1068 C CA . SER A 1 135 ? -15.126 3.396 -5.755 1.00 79.94 135 SER A CA 1
ATOM 1069 C C . SER A 1 135 ? -14.517 4.785 -5.502 1.00 79.94 135 SER A C 1
ATOM 1071 O O . SER A 1 135 ? -14.295 5.518 -6.471 1.00 79.94 135 SER A O 1
ATOM 1073 N N . PRO A 1 136 ? -14.200 5.166 -4.250 1.00 85.44 136 PRO A N 1
ATOM 1074 C CA . PRO A 1 136 ? -13.517 6.434 -3.970 1.00 85.44 136 PRO A CA 1
ATOM 1075 C C . PRO A 1 136 ? -12.127 6.491 -4.615 1.00 85.44 136 PRO A C 1
ATOM 1077 O O . PRO A 1 136 ? -11.528 7.558 -4.722 1.00 85.44 136 PRO A O 1
ATOM 1080 N N . PHE A 1 137 ? -11.626 5.338 -5.055 1.00 89.75 137 PHE A N 1
ATOM 1081 C CA . PHE A 1 137 ? -10.367 5.186 -5.758 1.00 89.75 137 PHE A CA 1
ATOM 1082 C C . PHE A 1 137 ? -10.512 5.269 -7.284 1.00 89.75 137 PHE A C 1
ATOM 1084 O O . PHE A 1 137 ? -9.505 5.300 -7.986 1.00 89.75 137 PHE A O 1
ATOM 1091 N N . ASP A 1 138 ? -11.734 5.311 -7.828 1.00 85.94 138 ASP A N 1
ATOM 1092 C CA . ASP A 1 138 ? -11.971 5.452 -9.268 1.00 85.94 138 ASP A CA 1
ATOM 1093 C C . ASP A 1 138 ? -11.707 6.894 -9.732 1.00 85.94 138 ASP A C 1
ATOM 1095 O O . ASP A 1 138 ? -12.612 7.712 -9.917 1.00 85.94 138 ASP A O 1
ATOM 1099 N N . LEU A 1 139 ? -10.422 7.200 -9.916 1.00 82.94 139 LEU A N 1
ATOM 1100 C CA . LEU A 1 139 ? -9.924 8.483 -10.417 1.00 82.94 139 LEU A CA 1
ATOM 1101 C C . LEU A 1 139 ? -9.966 8.575 -11.957 1.00 82.94 139 LEU A C 1
ATOM 1103 O O . LEU A 1 139 ? -9.415 9.509 -12.543 1.00 82.94 139 LEU A O 1
ATOM 1107 N N . GLY A 1 140 ? -10.605 7.617 -12.638 1.00 79.12 140 GLY A N 1
ATOM 1108 C CA . GLY A 1 140 ? -10.623 7.538 -14.095 1.00 79.12 140 GLY A CA 1
ATOM 1109 C C . GLY A 1 140 ? -9.279 7.093 -14.682 1.00 79.12 140 GLY A C 1
ATOM 1110 O O . GLY A 1 140 ? -8.693 6.098 -14.258 1.00 79.12 140 GLY A O 1
ATOM 1111 N N . LYS A 1 141 ? -8.804 7.790 -15.722 1.00 78.44 141 LYS A N 1
ATOM 1112 C CA . LYS A 1 141 ? -7.568 7.423 -16.431 1.00 78.44 141 LYS A CA 1
ATOM 1113 C C . LYS A 1 141 ? -6.339 7.877 -15.637 1.00 78.44 141 LYS A C 1
ATOM 1115 O O . LYS A 1 141 ? -6.059 9.071 -15.590 1.00 78.44 141 LYS A O 1
ATOM 1120 N N . ILE A 1 142 ? -5.591 6.922 -15.085 1.00 82.25 142 ILE A N 1
ATOM 1121 C CA . ILE A 1 142 ? -4.343 7.166 -14.346 1.00 82.25 142 ILE A CA 1
ATOM 1122 C C . ILE A 1 142 ? -3.160 6.391 -14.942 1.00 82.25 142 ILE A C 1
ATOM 1124 O O . ILE A 1 142 ? -3.334 5.330 -15.543 1.00 82.25 142 ILE A O 1
ATOM 1128 N N . ASP A 1 143 ? -1.948 6.903 -14.732 1.00 87.19 143 ASP A N 1
ATOM 1129 C CA . ASP A 1 143 ? -0.686 6.204 -15.009 1.00 87.19 143 ASP A CA 1
ATOM 1130 C C . ASP A 1 143 ? -0.415 5.180 -13.890 1.00 87.19 143 ASP A C 1
ATOM 1132 O O . ASP A 1 143 ? 0.172 5.501 -12.853 1.00 87.19 143 ASP A O 1
ATOM 1136 N N . ARG A 1 144 ? -0.912 3.949 -14.067 1.00 89.44 144 ARG A N 1
ATOM 1137 C CA . ARG A 1 144 ? -0.828 2.887 -13.046 1.00 89.44 144 ARG A CA 1
ATOM 1138 C C . ARG A 1 144 ? 0.610 2.598 -12.589 1.00 89.44 144 ARG A C 1
ATOM 1140 O O . ARG A 1 144 ? 0.808 2.569 -11.376 1.00 89.44 144 ARG A O 1
ATOM 1147 N N . PRO A 1 145 ? 1.613 2.441 -13.480 1.00 90.94 145 PRO A N 1
ATOM 1148 C CA . PRO A 1 145 ? 3.015 2.336 -13.074 1.00 90.94 145 PRO A CA 1
ATOM 1149 C C . PRO A 1 145 ? 3.447 3.433 -12.103 1.00 90.94 145 PRO A C 1
ATOM 1151 O O . PRO A 1 145 ? 4.007 3.145 -11.047 1.00 90.94 145 PRO A O 1
ATOM 1154 N N . ARG A 1 146 ? 3.132 4.694 -12.410 1.00 91.25 146 ARG A N 1
ATOM 1155 C CA . ARG A 1 146 ? 3.493 5.816 -11.539 1.00 91.25 146 ARG A CA 1
ATOM 1156 C C . ARG A 1 146 ? 2.766 5.770 -10.195 1.00 91.25 146 ARG A C 1
ATOM 1158 O O . ARG A 1 146 ? 3.372 6.084 -9.174 1.00 91.25 146 ARG A O 1
ATOM 1165 N N . HIS A 1 147 ? 1.497 5.373 -10.176 1.00 91.38 147 HIS A N 1
ATOM 1166 C CA . HIS A 1 147 ? 0.711 5.273 -8.941 1.00 91.38 147 HIS A CA 1
ATOM 1167 C C . HIS A 1 147 ? 1.068 4.061 -8.065 1.00 91.38 147 HIS A C 1
ATOM 1169 O O . HIS A 1 147 ? 0.829 4.108 -6.860 1.00 91.38 147 HIS A O 1
ATOM 1175 N N . ALA A 1 148 ? 1.694 3.025 -8.630 1.00 95.88 148 ALA A N 1
ATOM 1176 C CA . ALA A 1 148 ? 2.142 1.853 -7.881 1.00 95.88 148 ALA A CA 1
ATOM 1177 C C . ALA A 1 148 ? 3.409 2.112 -7.045 1.00 95.88 148 ALA A C 1
ATOM 1179 O O . ALA A 1 148 ? 3.556 1.533 -5.970 1.00 95.88 148 ALA A O 1
ATOM 1180 N N . ILE A 1 149 ? 4.314 2.987 -7.506 1.00 96.69 149 ILE A N 1
ATOM 1181 C CA . ILE A 1 149 ? 5.617 3.234 -6.857 1.00 96.69 149 ILE A CA 1
ATOM 1182 C C . ILE A 1 149 ? 5.493 3.625 -5.369 1.00 96.69 149 ILE A C 1
ATOM 1184 O O . ILE A 1 149 ? 6.196 3.021 -4.556 1.00 96.69 149 ILE A O 1
ATOM 1188 N N . PRO A 1 150 ? 4.604 4.553 -4.956 1.00 97.00 150 PRO A N 1
ATOM 1189 C CA . PRO A 1 150 ? 4.446 4.908 -3.544 1.00 97.00 150 PRO A CA 1
ATOM 1190 C C . PRO A 1 150 ? 4.109 3.733 -2.617 1.00 97.00 150 PRO A C 1
ATOM 1192 O O . PRO A 1 150 ? 4.548 3.736 -1.471 1.00 97.00 150 PRO A O 1
ATOM 1195 N N . ALA A 1 151 ? 3.408 2.698 -3.101 1.00 97.75 151 ALA A N 1
ATOM 1196 C CA . ALA A 1 151 ? 3.079 1.529 -2.281 1.00 97.75 151 ALA A CA 1
ATOM 1197 C C . ALA A 1 151 ? 4.336 0.799 -1.776 1.00 97.75 151 ALA A C 1
ATOM 1199 O O . ALA A 1 151 ? 4.349 0.285 -0.659 1.00 97.75 151 ALA A O 1
ATOM 1200 N N . PHE A 1 152 ? 5.417 0.798 -2.566 1.00 98.38 152 PHE A N 1
ATOM 1201 C CA . PHE A 1 152 ? 6.701 0.245 -2.139 1.00 98.38 152 PHE A CA 1
ATOM 1202 C C . PHE A 1 152 ? 7.287 1.029 -0.964 1.00 98.38 152 PHE A C 1
ATOM 1204 O O . PHE A 1 152 ? 7.661 0.436 0.042 1.00 98.38 152 PHE A O 1
ATOM 1211 N N . PHE A 1 153 ? 7.316 2.358 -1.060 1.00 97.88 153 PHE A N 1
ATOM 1212 C CA . PHE A 1 153 ? 7.883 3.210 -0.015 1.00 97.88 153 PHE A CA 1
ATOM 1213 C C . PHE A 1 153 ? 7.043 3.215 1.258 1.00 97.88 153 PHE A C 1
ATOM 1215 O O . PHE A 1 153 ? 7.609 3.186 2.347 1.00 97.88 153 PHE A O 1
ATOM 1222 N N . SER A 1 154 ? 5.714 3.163 1.148 1.00 97.56 154 SER A N 1
ATOM 1223 C CA . SER A 1 154 ? 4.867 2.945 2.321 1.00 97.56 154 SER A CA 1
ATOM 1224 C C . SER A 1 154 ? 5.169 1.609 2.988 1.00 97.56 154 SER A C 1
ATOM 1226 O O . SER A 1 154 ? 5.306 1.571 4.202 1.00 97.56 154 SER A O 1
ATOM 1228 N N . ALA A 1 155 ? 5.361 0.525 2.228 1.00 98.00 155 ALA A N 1
ATOM 1229 C CA . ALA A 1 155 ? 5.674 -0.782 2.808 1.00 98.00 155 ALA A CA 1
ATOM 1230 C C . ALA A 1 155 ? 7.000 -0.816 3.602 1.00 98.00 155 ALA A C 1
ATOM 1232 O O . ALA A 1 155 ? 7.182 -1.699 4.446 1.00 98.00 155 ALA A O 1
ATOM 1233 N N . LEU A 1 156 ? 7.895 0.151 3.365 1.00 97.12 156 LEU A N 1
ATOM 1234 C CA . LEU A 1 156 ? 9.149 0.333 4.100 1.00 97.12 156 LEU A CA 1
ATOM 1235 C C . LEU A 1 156 ? 9.012 1.149 5.397 1.00 97.12 156 LEU A C 1
ATOM 1237 O O . LEU A 1 156 ? 9.995 1.238 6.133 1.00 97.12 156 LEU A O 1
ATOM 1241 N N . ASP A 1 157 ? 7.846 1.733 5.706 1.00 96.88 157 ASP A N 1
ATOM 1242 C CA . ASP A 1 157 ? 7.646 2.509 6.943 1.00 96.88 157 ASP A CA 1
ATOM 1243 C C . ASP A 1 157 ? 8.050 1.655 8.166 1.00 96.88 157 ASP A C 1
ATOM 1245 O O . ASP A 1 157 ? 7.664 0.486 8.229 1.00 96.88 157 ASP A O 1
ATOM 1249 N N . PRO A 1 158 ? 8.859 2.151 9.123 1.00 95.88 158 PRO A N 1
ATOM 1250 C CA . PRO A 1 158 ? 9.304 1.376 10.286 1.00 95.88 158 PRO A CA 1
ATOM 1251 C C . PRO A 1 158 ? 8.166 0.955 11.229 1.00 95.88 158 PRO A C 1
ATOM 1253 O O . PRO A 1 158 ? 8.324 -0.032 11.953 1.00 95.88 158 PRO A O 1
ATOM 1256 N N . ASP A 1 159 ? 7.014 1.619 11.179 1.00 97.06 159 ASP A N 1
ATOM 1257 C CA . ASP A 1 159 ? 5.793 1.177 11.845 1.00 97.06 159 ASP A CA 1
ATOM 1258 C C . ASP A 1 159 ? 5.024 0.184 10.943 1.00 97.06 159 ASP A C 1
ATOM 1260 O O . ASP A 1 159 ? 4.578 0.543 9.848 1.00 97.06 159 ASP A O 1
ATOM 1264 N N . PRO A 1 160 ? 4.840 -1.078 11.374 1.00 97.81 160 PRO A N 1
ATOM 1265 C CA . PRO A 1 160 ? 4.122 -2.096 10.609 1.00 97.81 160 PRO A CA 1
ATOM 1266 C C . PRO A 1 160 ? 2.690 -1.706 10.223 1.00 97.81 160 PRO A C 1
ATOM 1268 O O . PRO A 1 160 ? 2.269 -2.005 9.102 1.00 97.81 160 PRO A O 1
ATOM 1271 N N . LEU A 1 161 ? 1.955 -1.022 11.104 1.00 97.62 161 LEU A N 1
ATOM 1272 C CA . LEU A 1 161 ? 0.573 -0.622 10.841 1.00 97.62 161 LEU A CA 1
ATOM 1273 C C . LEU A 1 161 ? 0.527 0.430 9.734 1.00 97.62 161 LEU A C 1
ATOM 1275 O O . LEU A 1 161 ? -0.257 0.321 8.785 1.00 97.62 161 LEU A O 1
ATOM 1279 N N . ARG A 1 162 ? 1.410 1.427 9.830 1.00 97.69 162 ARG A N 1
ATOM 1280 C CA . ARG A 1 162 ? 1.545 2.480 8.818 1.00 97.69 162 ARG A CA 1
ATOM 1281 C C . ARG A 1 162 ? 1.986 1.900 7.480 1.00 97.69 162 ARG A C 1
ATOM 1283 O O . ARG A 1 162 ? 1.443 2.290 6.446 1.00 97.69 162 ARG A O 1
ATOM 1290 N N . ALA A 1 163 ? 2.879 0.911 7.505 1.00 98.06 163 ALA A N 1
ATOM 1291 C CA . ALA A 1 163 ? 3.306 0.204 6.308 1.00 98.06 163 ALA A CA 1
ATOM 1292 C C . ALA A 1 163 ? 2.149 -0.520 5.609 1.00 98.06 163 ALA A C 1
ATOM 1294 O O . ALA A 1 163 ? 1.979 -0.386 4.396 1.00 98.06 163 ALA A O 1
ATOM 1295 N N . ALA A 1 164 ? 1.326 -1.247 6.368 1.00 98.25 164 ALA A N 1
ATOM 1296 C CA . ALA A 1 164 ? 0.179 -1.975 5.833 1.00 98.25 164 ALA A CA 1
ATOM 1297 C C . ALA A 1 164 ? -0.874 -1.033 5.231 1.00 98.25 164 ALA A C 1
ATOM 1299 O O . ALA A 1 164 ? -1.268 -1.197 4.074 1.00 98.25 164 ALA A O 1
ATOM 1300 N N . LEU A 1 165 ? -1.313 -0.030 5.997 1.00 98.12 165 LEU A N 1
ATOM 1301 C CA . LEU A 1 165 ? -2.383 0.877 5.576 1.00 98.12 165 LEU A CA 1
ATOM 1302 C C . LEU A 1 165 ? -1.937 1.834 4.467 1.00 98.12 165 LEU A C 1
ATOM 1304 O O . LEU A 1 165 ? -2.706 2.081 3.538 1.00 98.12 165 LEU A O 1
ATOM 1308 N N . GLY A 1 166 ? -0.700 2.333 4.518 1.00 97.75 166 GLY A N 1
ATOM 1309 C CA . GLY A 1 166 ? -0.143 3.178 3.462 1.00 97.75 166 GLY A CA 1
ATOM 1310 C C . GLY A 1 166 ? 0.010 2.422 2.140 1.00 97.75 166 GLY A C 1
ATOM 1311 O O . GLY A 1 166 ? -0.429 2.906 1.094 1.00 97.75 166 GLY A O 1
ATOM 1312 N N . ALA A 1 167 ? 0.553 1.197 2.180 1.00 98.25 167 ALA A N 1
ATOM 1313 C CA . ALA A 1 167 ? 0.666 0.360 0.986 1.00 98.25 167 ALA A CA 1
ATOM 1314 C C . ALA A 1 167 ? -0.715 0.037 0.397 1.00 98.25 167 ALA A C 1
ATOM 1316 O O . ALA A 1 167 ? -0.907 0.167 -0.815 1.00 98.25 167 ALA A O 1
ATOM 1317 N N . LEU A 1 168 ? -1.692 -0.318 1.243 1.00 98.25 168 LEU A N 1
ATOM 1318 C CA . LEU A 1 168 ? -3.066 -0.593 0.817 1.00 98.25 168 LEU A CA 1
ATOM 1319 C C . LEU A 1 168 ? -3.736 0.639 0.209 1.00 98.25 168 LEU A C 1
ATOM 1321 O O . LEU A 1 168 ? -4.325 0.526 -0.857 1.00 98.25 168 LEU A O 1
ATOM 1325 N N . MET A 1 169 ? -3.583 1.821 0.806 1.00 97.06 169 MET A N 1
ATOM 1326 C CA . MET A 1 169 ? -4.135 3.062 0.258 1.00 97.06 169 MET A CA 1
ATOM 1327 C C . MET A 1 169 ? -3.626 3.335 -1.168 1.00 97.06 169 MET A C 1
ATOM 1329 O O . MET A 1 169 ? -4.418 3.579 -2.084 1.00 97.06 169 MET A O 1
ATOM 1333 N N . HIS A 1 170 ? -2.312 3.242 -1.392 1.00 97.06 170 HIS A N 1
ATOM 1334 C CA . HIS A 1 170 ? -1.728 3.436 -2.724 1.00 97.06 170 HIS A CA 1
ATOM 1335 C C . HIS A 1 170 ? -2.114 2.330 -3.712 1.00 97.06 170 HIS A C 1
ATOM 1337 O O . HIS A 1 170 ? -2.362 2.605 -4.894 1.00 97.06 170 HIS A O 1
ATOM 1343 N N . ALA A 1 171 ? -2.220 1.088 -3.242 1.00 97.12 171 ALA A N 1
ATOM 1344 C CA . ALA A 1 171 ? -2.696 -0.013 -4.062 1.00 97.12 171 ALA A CA 1
ATOM 1345 C C . ALA A 1 171 ? -4.157 0.180 -4.477 1.00 97.12 171 ALA A C 1
ATOM 1347 O O . ALA A 1 171 ? -4.459 0.066 -5.663 1.00 97.12 171 ALA A O 1
ATOM 1348 N N . SER A 1 172 ? -5.040 0.572 -3.561 1.00 96.06 172 SER A N 1
ATOM 1349 C CA . SER A 1 172 ? -6.450 0.824 -3.860 1.00 96.06 172 SER A CA 1
ATOM 1350 C C . SER A 1 172 ? -6.618 1.946 -4.881 1.00 96.06 172 SER A C 1
ATOM 1352 O O . SER A 1 172 ? -7.371 1.770 -5.836 1.00 96.06 172 SER A O 1
ATOM 1354 N N . VAL A 1 173 ? -5.836 3.032 -4.789 1.00 93.19 173 VAL A N 1
ATOM 1355 C CA . VAL A 1 173 ? -5.777 4.080 -5.833 1.00 93.19 173 VAL A CA 1
ATOM 1356 C C . VAL A 1 173 ? -5.350 3.516 -7.190 1.00 93.19 173 VAL A C 1
ATOM 1358 O O . VAL A 1 173 ? -5.943 3.849 -8.213 1.00 93.19 173 VAL A O 1
ATOM 1361 N N . THR A 1 174 ? -4.346 2.640 -7.219 1.00 93.12 174 THR A N 1
ATOM 1362 C CA . THR A 1 174 ? -3.835 2.057 -8.471 1.00 93.12 174 THR A CA 1
ATOM 1363 C C . THR A 1 174 ? -4.820 1.060 -9.103 1.00 93.12 174 THR A C 1
ATOM 1365 O O . THR A 1 174 ? -4.935 0.983 -10.331 1.00 93.12 174 THR A O 1
ATOM 1368 N N . PHE A 1 175 ? -5.550 0.306 -8.277 1.00 9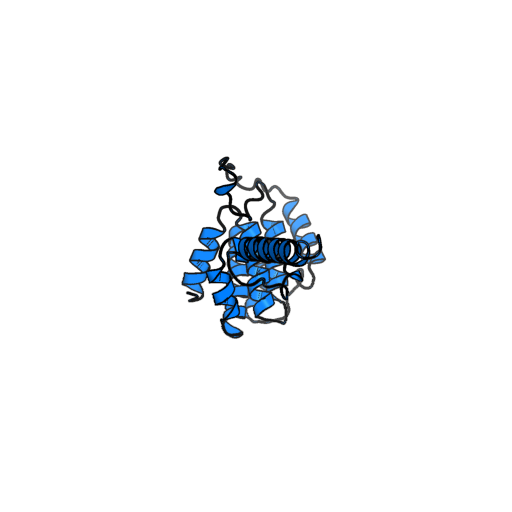2.25 175 PHE A N 1
ATOM 1369 C CA . PHE A 1 175 ? -6.625 -0.597 -8.705 1.00 92.25 175 PHE A CA 1
ATOM 1370 C C . PHE A 1 175 ? -7.896 0.158 -9.118 1.00 92.25 175 PHE A C 1
ATOM 1372 O O . PHE A 1 175 ? -8.642 -0.307 -9.983 1.00 92.25 175 PHE A O 1
ATOM 1379 N N . GLY A 1 176 ? -8.144 1.319 -8.517 1.00 91.06 176 GLY A N 1
ATOM 1380 C CA . GLY A 1 176 ? -9.256 2.208 -8.816 1.00 91.06 176 GLY A CA 1
ATOM 1381 C C . GLY A 1 176 ? -10.624 1.551 -8.647 1.00 91.06 176 GLY A C 1
ATOM 1382 O O . GLY A 1 176 ? -11.034 1.188 -7.541 1.00 91.06 176 GLY A O 1
ATOM 1383 N N . SER A 1 177 ? -11.346 1.374 -9.753 1.00 88.62 177 SER A N 1
ATOM 1384 C CA . SER A 1 177 ? -12.639 0.675 -9.774 1.00 88.62 177 SER A CA 1
ATOM 1385 C C . SER A 1 177 ? -12.544 -0.795 -9.339 1.00 88.62 177 SER A C 1
ATOM 1387 O O . SER A 1 177 ? -13.534 -1.347 -8.861 1.00 88.62 177 SER A O 1
ATOM 1389 N N . SER A 1 178 ? -11.359 -1.408 -9.432 1.00 90.19 178 SER A N 1
ATOM 1390 C CA . SER A 1 178 ? -11.097 -2.792 -9.009 1.00 90.19 178 SER A CA 1
ATOM 1391 C C . SER A 1 178 ? -10.617 -2.916 -7.554 1.00 90.19 178 SER A C 1
ATOM 1393 O O . SER A 1 178 ? -10.236 -4.005 -7.130 1.00 90.19 178 SER A O 1
ATOM 1395 N N . ALA A 1 179 ? -10.639 -1.836 -6.760 1.00 92.50 179 ALA A N 1
ATOM 1396 C CA . ALA A 1 179 ? -10.169 -1.858 -5.369 1.00 92.50 179 ALA A CA 1
ATOM 1397 C C . ALA A 1 179 ? -10.922 -2.871 -4.482 1.00 92.50 179 ALA A C 1
ATOM 1399 O O . ALA A 1 179 ? -10.314 -3.502 -3.623 1.00 92.50 179 ALA A O 1
ATOM 1400 N N . ALA A 1 180 ? -12.218 -3.102 -4.729 1.00 92.62 180 ALA A N 1
ATOM 1401 C CA . ALA A 1 180 ? -12.987 -4.122 -4.006 1.00 92.62 180 ALA A CA 1
ATOM 1402 C C . ALA A 1 180 ? -12.410 -5.538 -4.194 1.00 92.62 180 ALA A C 1
ATOM 1404 O O . ALA A 1 180 ? -12.358 -6.316 -3.245 1.00 92.62 180 ALA A O 1
ATOM 1405 N N . ALA A 1 181 ? -11.940 -5.863 -5.405 1.00 92.31 181 ALA A N 1
ATOM 1406 C CA . ALA A 1 181 ? -11.316 -7.154 -5.681 1.00 92.31 181 ALA A CA 1
ATOM 1407 C C . ALA A 1 181 ? -9.983 -7.290 -4.932 1.00 92.31 181 ALA A C 1
ATOM 1409 O O . ALA A 1 181 ? -9.757 -8.303 -4.281 1.00 92.31 181 ALA A O 1
ATOM 1410 N N . LEU A 1 182 ? -9.154 -6.236 -4.926 1.00 95.50 182 LEU A N 1
ATOM 1411 C CA . LEU A 1 182 ? -7.920 -6.198 -4.132 1.00 95.50 182 LEU A CA 1
ATOM 1412 C C . LEU A 1 182 ? -8.190 -6.460 -2.641 1.00 95.50 182 LEU A C 1
ATOM 1414 O O . LEU A 1 182 ? -7.475 -7.238 -2.017 1.00 95.50 182 LEU A O 1
ATOM 1418 N N . HIS A 1 183 ? -9.213 -5.820 -2.073 1.00 95.81 183 HIS A N 1
ATOM 1419 C CA . HIS A 1 183 ? -9.578 -5.981 -0.665 1.00 95.81 183 HIS A CA 1
ATOM 1420 C C . HIS A 1 183 ? -10.082 -7.395 -0.347 1.00 95.81 183 HIS A C 1
ATOM 1422 O O . HIS A 1 183 ? -9.765 -7.942 0.709 1.00 95.81 183 HIS A O 1
ATOM 1428 N N . SER A 1 184 ? -10.859 -7.993 -1.254 1.00 94.81 184 SER A N 1
ATOM 1429 C CA . SER A 1 184 ? -11.316 -9.381 -1.131 1.00 94.81 184 SER A CA 1
ATOM 1430 C C . SER A 1 184 ? -10.141 -10.360 -1.181 1.00 94.81 184 SER A C 1
ATOM 1432 O O . SER A 1 184 ? -10.029 -11.224 -0.312 1.00 94.81 184 SER A O 1
ATOM 1434 N N . ASP A 1 185 ? -9.243 -10.201 -2.156 1.00 96.12 185 ASP A N 1
ATOM 1435 C CA . ASP A 1 185 ? -8.038 -11.024 -2.294 1.00 96.12 185 ASP A CA 1
ATOM 1436 C C . ASP A 1 185 ? -7.153 -10.911 -1.040 1.00 96.12 185 ASP A C 1
ATOM 1438 O O . ASP A 1 185 ? -6.663 -11.912 -0.526 1.00 96.12 185 ASP A O 1
ATOM 1442 N N . LEU A 1 186 ? -6.997 -9.699 -0.493 1.00 96.31 186 LEU A N 1
ATOM 1443 C CA . LEU A 1 186 ? -6.206 -9.455 0.715 1.00 96.31 186 LEU A CA 1
ATOM 1444 C C . LEU A 1 186 ? -6.750 -10.239 1.913 1.00 96.31 186 LEU A C 1
ATOM 1446 O O . LEU A 1 186 ? -5.974 -10.890 2.614 1.00 96.31 186 LEU A O 1
ATOM 1450 N N . ARG A 1 187 ? -8.071 -10.220 2.136 1.00 95.38 187 ARG A N 1
ATOM 1451 C CA . ARG A 1 187 ? -8.705 -11.000 3.213 1.00 95.38 187 ARG A CA 1
ATOM 1452 C C . ARG A 1 187 ? -8.410 -12.492 3.086 1.00 95.38 187 ARG A C 1
ATOM 1454 O O . ARG A 1 187 ? -8.059 -13.129 4.080 1.00 95.38 187 ARG A O 1
ATOM 1461 N N . GLN A 1 188 ? -8.509 -13.029 1.869 1.00 94.00 188 GLN A N 1
ATOM 1462 C CA . GLN A 1 188 ? -8.271 -14.446 1.585 1.00 94.00 188 GLN A CA 1
ATOM 1463 C C . GLN A 1 188 ? -6.804 -14.838 1.798 1.00 94.00 188 GLN A C 1
ATOM 1465 O O . GLN A 1 188 ? -6.521 -15.809 2.496 1.00 94.00 188 GLN A O 1
ATOM 1470 N N . GLU A 1 189 ? -5.873 -14.062 1.248 1.00 93.56 189 GLU A N 1
ATOM 1471 C CA . GLU A 1 189 ? -4.443 -14.391 1.238 1.00 93.56 189 GLU A CA 1
ATOM 1472 C C . GLU A 1 189 ? -3.750 -14.091 2.576 1.00 93.56 189 GLU A C 1
ATOM 1474 O O . GLU A 1 189 ? -2.826 -14.795 2.986 1.00 93.56 189 GLU A O 1
ATOM 1479 N N . CYS A 1 190 ? -4.191 -13.050 3.290 1.00 89.69 190 CYS A N 1
ATOM 1480 C CA . CYS A 1 190 ? -3.598 -12.648 4.569 1.00 89.69 190 CYS A CA 1
ATOM 1481 C C . CYS A 1 190 ? -4.373 -13.164 5.794 1.00 89.69 190 CYS A C 1
ATOM 1483 O O . CYS A 1 190 ? -3.932 -12.938 6.925 1.00 89.69 190 CYS A O 1
ATOM 1485 N N . GLY A 1 191 ? -5.500 -13.858 5.592 1.00 86.81 191 GLY A N 1
ATOM 1486 C CA . GLY A 1 191 ? -6.315 -14.433 6.666 1.00 86.81 191 GLY A CA 1
ATOM 1487 C C . GLY A 1 191 ? -6.888 -13.373 7.607 1.00 86.81 191 GLY A C 1
ATOM 1488 O O . GLY A 1 191 ? -6.798 -13.514 8.831 1.00 86.81 191 GLY A O 1
ATOM 1489 N N . ILE A 1 192 ? -7.403 -12.287 7.035 1.00 83.00 192 ILE A N 1
ATOM 1490 C CA . ILE A 1 192 ? -7.958 -11.143 7.765 1.00 83.00 192 ILE A CA 1
ATOM 1491 C C . ILE A 1 192 ? -9.465 -11.173 7.543 1.00 83.00 192 ILE A C 1
ATOM 1493 O O . ILE A 1 192 ? -9.902 -11.141 6.395 1.00 83.00 192 ILE A O 1
ATOM 1497 N N . ALA A 1 193 ? -10.220 -11.342 8.630 1.00 69.19 193 ALA A N 1
ATOM 1498 C CA . ALA A 1 193 ? -11.679 -11.351 8.616 1.00 69.19 193 ALA A CA 1
ATOM 1499 C C . ALA A 1 193 ? -12.181 -9.908 8.669 1.00 69.19 193 ALA A C 1
ATOM 1501 O O . ALA A 1 193 ? -11.765 -9.215 9.624 1.00 69.19 193 ALA A O 1
#

Secondary structure (DSSP, 8-state):
---SSHHHHHHHHHHHHHHHHHHHTTTS---GGGGGGT-HHHHHH-HHHHHHHHHS-HHHHHHHHHHHHHHHHHHTT-TT-TTTHHHHHHHHHTPPPPTTTTSHHHHHHHHHHHTTS-------------GGGS-TT--SS--HHHHHHHHHHHHT-SSHHHHHHHHHHHHHHHHGGGHHHHHHHHHHHHT--

pLDDT: mean 86.0, std 15.4, range [42.47, 98.44]

Sequence (193 aa):
MGEHAEPARISDFRARAAARERAAWGGGEPLTHLNDLGIQPLAWFDRELVDAIIAADPERQRRIARWVTRRVFGWAGLAEREWVVPALRALDDGAPPPPPFENPDDAFARLRADSSGTVDWPYEKSVVRPQAERSPFDLGKIDRPRHAIPAFFSALDPDPLRAALGALMHASVTFGSSAAALHSDLRQECGIA

Radius of gyration: 19.82 Å; chains: 1; bounding box: 56×50×55 Å